Protein 3TQL (pdb70)

B-factor: mean 19.02, std 11.24, range [5.1, 69.04]

Radius of gyration: 17.79 Å; Cα contacts (8 Å, |Δi|>4): 441; chains: 1; bounding box: 37×38×51 Å

InterPro domains:
  IPR001320 Ionotropic glutamate receptor, C-terminal [SM00079] (42-268)
  IPR001638 Solute-binding protein family 3/N-terminal domain of MltF [PF00497] (43-268)
  IPR001638 Solute-binding protein family 3/N-terminal domain of MltF [SM00062] (42-269)

CATH classification: 3.40.190.10 (+1 more: 3.40.190.10)

Secondary structure (DSSP, 8-state):
--EEEEEE-S-BTTTB------SHHHHHHHHHHH---EEEEEE--HHHHHHHHHHTS-SEE------TTGGGTEEEPSPSB--EEEEEEETTS----STTTTTT-EEEEETTSHHHHHHHHHHGGGSEEEEESSHHHH--GGGTSSSEEES-HHHHHHHHHHTT--SEEEEEEE---GGG--S-B--EEETT-HHHHHHHHHHHHHHHHTSHHHHHHHHH-

Solvent-accessible surface area: 11081 Å² total

Structure (mmCIF, N/CA/C/O backbone):
data_3TQL
#
_entry.id   3TQL
#
_cell.length_a   46.421
_cell.length_b   66.450
_cell.length_c   87.389
_cell.angle_alpha   90.000
_cell.angle_beta   90.000
_cell.angle_gamma   90.000
#
_symmetry.space_group_name_H-M   'P 21 21 21'
#
loop_
_entity.id
_entity.type
_entity.pdbx_description
1 polymer 'Arginine-binding protein'
2 non-polymer ARGININE
3 non-polymer IMIDAZOLE
4 water water
#
loop_
_atom_site.group_PDB
_atom_site.id
_atom_site.type_symbol
_atom_site.label_atom_id
_atom_site.label_alt_id
_atom_site.label_comp_id
_atom_site.label_asym_id
_atom_site.label_entity_id
_atom_site.label_seq_id
_atom_site.pdbx_PDB_ins_code
_atom_site.Cartn_x
_atom_site.Cartn_y
_atom_site.Cartn_z
_atom_site.occupancy
_atom_site.B_iso_or_equiv
_atom_site.auth_seq_id
_atom_site.auth_comp_id
_atom_site.auth_asym_id
_atom_site.auth_atom_id
_atom_site.pdbx_PDB_model_num
ATOM 1 N N . THR A 1 1 ? 24.491 73.466 37.364 1.00 35.09 40 THR A N 1
ATOM 2 C CA . THR A 1 1 ? 23.468 74.400 37.844 1.00 37.36 40 THR A CA 1
ATOM 3 C C . THR A 1 1 ? 22.250 73.653 38.376 1.00 39.63 40 THR A C 1
ATOM 4 O O . THR A 1 1 ? 21.145 73.782 37.857 1.00 45.41 40 THR A O 1
ATOM 8 N N . ASP A 1 2 ? 22.468 72.890 39.434 1.00 37.27 41 ASP A N 1
ATOM 9 C CA . ASP A 1 2 ? 21.491 71.937 39.946 1.00 32.76 41 ASP A CA 1
ATOM 10 C C . ASP A 1 2 ? 20.379 71.404 39.008 1.00 23.50 41 ASP A C 1
ATOM 11 O O . ASP A 1 2 ? 20.328 70.204 38.830 1.00 27.82 41 ASP A O 1
ATOM 16 N N . THR A 1 3 ? 19.485 72.233 38.444 1.00 20.61 42 THR A N 1
ATOM 17 C CA . THR A 1 3 ? 18.448 71.689 37.528 1.00 13.25 42 THR A CA 1
ATOM 18 C C . THR A 1 3 ? 18.483 72.258 36.094 1.00 13.27 42 THR A C 1
ATOM 19 O O . THR A 1 3 ? 18.331 73.470 35.886 1.00 15.35 42 THR A O 1
ATOM 23 N N . ILE A 1 4 ? 18.652 71.372 35.107 1.00 9.86 43 ILE A N 1
ATOM 24 C CA . ILE A 1 4 ? 18.798 71.788 33.706 1.00 10.37 43 ILE A CA 1
ATOM 25 C C . ILE A 1 4 ? 17.888 70.946 32.799 1.00 9.87 43 ILE A C 1
ATOM 26 O O . ILE A 1 4 ? 17.973 69.715 32.782 1.00 9.68 43 ILE A O 1
ATOM 31 N N . LYS A 1 5 ? 17.006 71.617 32.056 1.00 8.86 44 LYS A N 1
ATOM 32 C CA . LYS A 1 5 ? 16.114 70.934 31.131 1.00 7.46 44 LYS A CA 1
ATOM 33 C C . LYS A 1 5 ? 16.689 70.931 29.710 1.00 6.98 44 LYS A C 1
ATOM 34 O O . LYS A 1 5 ? 16.928 71.993 29.123 1.00 8.80 44 LYS A O 1
ATOM 40 N N . PHE A 1 6 ? 16.929 69.743 29.167 1.00 6.29 45 PHE A N 1
ATOM 41 C CA . PHE A 1 6 ? 17.398 69.604 27.778 1.00 6.51 45 PHE A CA 1
ATOM 42 C C . PHE A 1 6 ? 16.233 69.180 26.890 1.00 11.23 45 PHE A C 1
ATOM 43 O O . P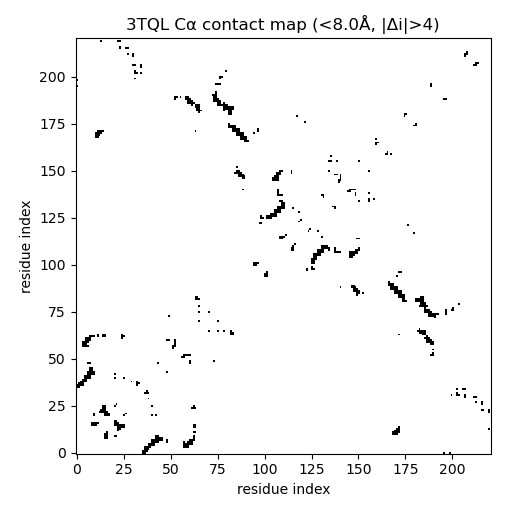HE A 1 6 ? 15.321 68.462 27.335 1.00 9.61 45 PHE A O 1
ATOM 51 N N . ALA A 1 7 ? 16.277 69.586 25.627 1.00 8.86 46 ALA A N 1
ATOM 52 C CA . ALA A 1 7 ? 15.306 69.099 24.656 1.00 6.92 46 ALA A CA 1
ATOM 53 C C . ALA A 1 7 ? 15.966 68.732 23.330 1.00 6.49 46 ALA A C 1
ATOM 54 O O . ALA A 1 7 ? 17.015 69.277 22.963 1.00 7.80 46 ALA A O 1
ATOM 56 N N . THR A 1 8 ? 15.315 67.824 22.602 1.00 5.51 47 THR A N 1
ATOM 57 C CA . THR A 1 8 ? 15.780 67.423 21.276 1.00 7.24 47 THR A CA 1
ATOM 58 C C . THR A 1 8 ? 14.566 66.905 20.517 1.00 8.81 47 THR A C 1
ATOM 59 O O . THR A 1 8 ? 13.472 66.834 21.078 1.00 9.22 47 THR A O 1
ATOM 63 N N . GLU A 1 9 ? 14.740 66.550 19.244 1.00 8.25 48 GLU A N 1
ATOM 64 C CA . GLU A 1 9 ? 13.780 65.666 18.574 1.00 9.60 48 GLU A CA 1
ATOM 65 C C . GLU A 1 9 ? 14.499 64.349 18.326 1.00 8.16 48 GLU A C 1
ATOM 66 O O . GLU A 1 9 ? 15.486 64.320 17.604 1.00 11.13 48 GLU A O 1
ATOM 72 N N . ALA A 1 10 ? 14.003 63.261 18.924 1.00 9.74 49 ALA A N 1
ATOM 73 C CA . ALA A 1 10 ? 14.746 61.997 18.967 1.00 13.11 49 ALA A CA 1
ATOM 74 C C . ALA A 1 10 ? 14.561 61.139 17.699 1.00 11.48 49 ALA A C 1
ATOM 75 O O . ALA A 1 10 ? 13.920 60.101 17.725 1.00 15.25 49 ALA A O 1
ATOM 77 N N . THR A 1 11 ? 15.140 61.601 16.599 1.00 11.77 50 THR A N 1
ATOM 78 C CA . THR A 1 11 ? 14.856 61.075 15.269 1.00 10.80 50 THR A CA 1
ATOM 79 C C . THR A 1 11 ? 16.093 61.172 14.371 1.00 9.85 50 THR A C 1
ATOM 80 O O . THR A 1 11 ? 15.974 61.329 13.164 1.00 15.96 50 THR A O 1
ATOM 84 N N . TYR A 1 12 ? 17.280 61.043 14.952 1.00 9.03 51 TYR A N 1
ATOM 85 C CA . TYR A 1 12 ? 18.517 61.248 14.210 1.00 7.30 51 TYR A CA 1
ATOM 86 C C . TYR A 1 12 ? 19.627 60.318 14.693 1.00 5.99 51 TYR A C 1
ATOM 87 O O . TYR A 1 12 ? 20.616 60.756 15.261 1.00 9.46 51 TYR A O 1
ATOM 96 N N . PRO A 1 13 ? 19.461 59.014 14.452 1.00 9.07 52 PRO A N 1
ATOM 97 C CA . PRO A 1 13 ? 20.520 58.084 14.843 1.00 11.38 52 PRO A CA 1
ATOM 98 C C . PRO A 1 13 ? 21.779 58.384 14.045 1.00 11.60 52 PRO A C 1
ATOM 99 O O . PRO A 1 13 ? 21.685 58.808 12.900 1.00 11.14 52 PRO A O 1
ATOM 103 N N . PRO A 1 14 ? 22.956 58.180 14.639 1.00 11.91 53 PRO A N 1
ATOM 104 C CA . PRO A 1 14 ? 23.214 57.601 15.961 1.00 13.33 53 PRO A CA 1
ATOM 105 C C . PRO A 1 14 ? 23.273 58.654 17.065 1.00 10.70 53 PRO A C 1
ATOM 106 O O . PRO A 1 14 ? 23.483 58.323 18.229 1.00 9.64 53 PRO A O 1
ATOM 110 N N . TYR A 1 15 ? 23.098 59.913 16.697 1.00 8.66 54 TYR A N 1
ATOM 111 C CA . TYR A 1 15 ? 23.226 60.996 17.665 1.00 10.05 54 TYR A CA 1
ATOM 112 C C . TYR A 1 15 ? 22.108 60.954 18.720 1.00 8.80 54 TYR A C 1
ATOM 113 O O . TYR A 1 15 ? 22.359 61.028 19.933 1.00 10.15 54 TYR A O 1
ATOM 122 N N A VAL A 1 16 ? 20.867 60.892 18.260 0.56 9.33 55 VAL A N 1
ATOM 123 N N B VAL A 1 16 ? 20.874 60.801 18.259 0.44 8.75 55 VAL A N 1
ATOM 124 C CA A VAL A 1 16 ? 19.741 60.714 19.168 0.56 9.72 55 VAL A CA 1
ATOM 125 C CA B VAL A 1 16 ? 19.740 60.759 19.172 0.44 9.74 55 VAL A CA 1
ATOM 126 C C A VAL A 1 16 ? 18.664 59.902 18.488 0.56 9.35 55 VAL A C 1
ATOM 127 C C B VAL A 1 16 ? 18.550 60.041 18.534 0.44 11.09 55 VAL A C 1
ATOM 128 O O A VAL A 1 16 ? 18.475 59.993 17.272 0.56 11.91 55 VAL A O 1
ATOM 129 O O B VAL A 1 16 ? 18.190 60.314 17.384 0.44 13.52 55 VAL A O 1
ATOM 136 N N . TYR A 1 17 ? 17.941 59.124 19.282 1.00 10.19 56 TYR A N 1
ATOM 137 C CA . TYR A 1 17 ? 16.847 58.313 18.759 1.00 11.69 56 TYR A CA 1
ATOM 138 C C . TYR A 1 17 ? 16.005 57.746 19.886 1.00 15.39 56 TYR A C 1
ATOM 139 O O . TYR A 1 17 ? 16.340 57.928 21.054 1.00 14.95 56 TYR A O 1
ATOM 156 N N . GLY A 1 19 ? 14.848 54.634 21.996 1.00 35.00 58 GLY A N 1
ATOM 157 C CA . GLY A 1 19 ? 15.345 53.312 22.331 1.00 38.86 58 GLY A CA 1
ATOM 158 C C . GLY A 1 19 ? 14.332 52.224 22.039 1.00 42.25 58 GLY A C 1
ATOM 159 O O . GLY A 1 19 ? 13.518 51.872 22.896 1.00 47.38 58 GLY A O 1
ATOM 160 N N . GLY A 1 22 ? 10.449 53.763 25.921 1.00 52.63 61 GLY A N 1
ATOM 161 C CA . GLY A 1 22 ? 10.093 55.096 25.464 1.00 50.63 61 GLY A CA 1
ATOM 162 C C . GLY A 1 22 ? 11.056 56.159 25.953 1.00 48.25 61 GLY A C 1
ATOM 163 O O . GLY A 1 22 ? 10.643 57.240 26.379 1.00 49.55 61 GLY A O 1
ATOM 164 N N . GLN A 1 23 ? 12.347 55.854 25.886 1.00 44.28 62 GLN A N 1
ATOM 165 C CA . GLN A 1 23 ? 13.366 56.770 26.374 1.00 36.75 62 GLN A CA 1
ATOM 166 C C . GLN A 1 23 ? 14.274 57.267 25.250 1.00 27.08 62 GLN A C 1
ATOM 167 O O . GLN A 1 23 ? 14.615 56.524 24.329 1.00 26.41 62 GLN A O 1
ATOM 173 N N . VAL A 1 24 ? 14.657 58.534 25.327 1.00 19.91 63 VAL A N 1
ATOM 174 C CA . VAL A 1 24 ? 15.613 59.077 24.366 1.00 15.48 63 VAL A CA 1
ATOM 175 C C . VAL A 1 24 ? 16.980 58.467 24.609 1.00 13.73 63 VAL A C 1
ATOM 176 O O . VAL A 1 24 ? 17.476 58.485 25.737 1.00 17.00 63 VAL A O 1
ATOM 180 N N . GLU A 1 25 ? 17.567 57.885 23.558 1.00 11.58 64 GLU A N 1
ATOM 181 C CA . GLU A 1 25 ? 18.850 57.222 23.661 1.00 9.50 64 GLU A CA 1
ATOM 182 C C . GLU A 1 25 ? 19.789 57.785 22.597 1.00 9.38 64 GLU A C 1
ATOM 183 O O . GLU A 1 25 ? 19.382 58.586 21.758 1.00 12.22 64 GLU A O 1
ATOM 189 N N . GLY A 1 26 ? 21.051 57.394 22.659 1.00 8.74 65 GLY A N 1
ATOM 190 C CA . GLY A 1 26 ? 21.989 57.761 21.623 1.00 9.28 65 GLY A CA 1
ATOM 191 C C . GLY A 1 26 ? 23.203 58.492 22.141 1.00 8.28 65 GLY A C 1
ATOM 192 O O . GLY A 1 26 ? 23.294 58.806 23.342 1.00 9.97 65 GLY A O 1
ATOM 193 N N . PHE A 1 27 ? 24.135 58.769 21.232 1.00 6.31 66 PHE A N 1
ATOM 194 C CA . PHE A 1 27 ? 25.405 59.408 21.585 1.00 6.31 66 PHE A CA 1
ATOM 195 C C . PHE A 1 27 ? 25.177 60.719 22.355 1.00 5.63 66 PHE A C 1
ATOM 196 O O . PHE A 1 27 ? 25.760 60.938 23.406 1.00 7.22 66 PHE A O 1
ATOM 204 N N . GLY A 1 28 ? 24.329 61.582 21.822 1.00 6.70 67 GLY A N 1
ATOM 205 C CA . GLY A 1 28 ? 24.097 62.869 22.447 1.00 7.41 67 GLY A CA 1
ATOM 206 C C . GLY A 1 28 ? 23.401 62.723 23.791 1.00 8.89 67 GLY A C 1
ATOM 207 O O . GLY A 1 28 ? 23.667 63.483 24.725 1.00 9.05 67 GLY A O 1
ATOM 208 N N . ALA A 1 29 ? 22.500 61.755 23.897 1.00 9.70 68 ALA A N 1
ATOM 209 C CA . ALA A 1 29 ? 21.810 61.535 25.167 1.00 7.37 68 ALA A CA 1
ATOM 210 C C . ALA A 1 29 ? 22.816 61.122 26.246 1.00 9.84 68 ALA A C 1
ATOM 211 O O . ALA A 1 29 ? 22.710 61.546 27.402 1.00 8.78 68 ALA A O 1
ATOM 213 N N . ASP A 1 30 ? 23.806 60.323 25.869 1.00 8.41 69 ASP A N 1
ATOM 214 C CA . ASP A 1 30 ? 24.827 59.899 26.819 1.00 8.07 69 ASP A CA 1
ATOM 215 C C . ASP A 1 30 ? 25.793 61.029 27.175 1.00 7.82 69 ASP A C 1
ATOM 216 O O . ASP A 1 30 ? 26.191 61.148 28.336 1.00 9.76 69 ASP A O 1
ATOM 221 N N . ILE A 1 31 ? 26.156 61.853 26.187 1.00 7.08 70 ILE A N 1
ATOM 222 C CA . ILE A 1 31 ? 26.952 63.045 26.460 1.00 7.23 70 ILE A CA 1
ATOM 223 C C . ILE A 1 31 ? 26.216 63.945 27.463 1.00 7.89 70 ILE A C 1
ATOM 224 O O . ILE A 1 31 ? 26.798 64.388 28.438 1.00 8.97 70 ILE A O 1
ATOM 229 N N . VAL A 1 32 ? 24.947 64.232 27.205 1.00 8.12 71 VAL A N 1
ATOM 230 C CA . VAL A 1 32 ? 24.165 65.051 28.121 1.00 9.67 71 VAL A CA 1
ATOM 231 C C . VAL A 1 32 ? 24.150 64.452 29.538 1.00 9.71 71 VAL A C 1
ATOM 232 O O . VAL A 1 32 ? 24.388 65.155 30.525 1.00 11.44 71 VAL A O 1
ATOM 236 N N . LYS A 1 33 ? 23.904 63.146 29.650 1.00 7.76 72 LYS A N 1
ATOM 237 C CA . LYS A 1 33 ? 23.864 62.539 30.991 1.00 8.88 72 LYS A CA 1
ATOM 238 C C . LYS A 1 33 ? 25.234 62.634 31.664 1.00 9.55 72 LYS A C 1
ATOM 239 O O . LYS A 1 33 ? 25.341 62.891 32.871 1.00 12.04 72 LYS A O 1
ATOM 245 N N . ALA A 1 34 ? 26.287 62.466 30.883 1.00 8.18 73 ALA A N 1
ATOM 246 C CA . ALA A 1 34 ? 27.643 62.535 31.421 1.00 6.73 73 ALA A CA 1
ATOM 247 C C . ALA A 1 34 ? 28.013 63.949 31.895 1.00 7.61 73 ALA A C 1
ATOM 248 O O . ALA A 1 34 ? 28.625 64.108 32.941 1.00 10.39 73 ALA A O 1
ATOM 250 N N A VAL A 1 35 ? 27.649 64.978 31.129 0.73 8.33 74 VAL A N 1
ATOM 251 N N B VAL A 1 35 ? 27.645 64.956 31.106 0.27 9.94 74 VAL A N 1
ATOM 252 C CA A VAL A 1 35 ? 27.967 66.336 31.557 0.73 9.13 74 VAL A CA 1
ATOM 253 C CA B VAL A 1 35 ? 27.879 66.346 31.480 0.27 11.94 74 VAL A CA 1
ATOM 254 C C A VAL A 1 35 ? 27.161 66.690 32.802 0.73 9.89 74 VAL A C 1
ATOM 255 C C B VAL A 1 35 ? 27.057 66.693 32.720 0.27 13.39 74 VAL A C 1
ATOM 256 O O A VAL A 1 35 ? 27.685 67.300 33.735 0.73 11.00 74 VAL A O 1
ATOM 257 O O B VAL A 1 35 ? 27.538 67.377 33.625 0.27 14.25 74 VAL A O 1
ATOM 264 N N A CYS A 1 36 ? 25.901 66.274 32.833 0.73 10.17 75 CYS A N 1
ATOM 265 N N B CYS A 1 36 ? 25.826 66.195 32.764 0.27 14.86 75 CYS A N 1
ATOM 266 C CA A CYS A 1 36 ? 25.063 66.527 33.996 0.73 12.89 75 CYS A CA 1
ATOM 267 C CA B CYS A 1 36 ? 24.951 66.374 33.919 0.27 15.87 75 CYS A CA 1
ATOM 268 C C A CYS A 1 36 ? 25.635 65.867 35.250 0.73 13.36 75 CYS A C 1
ATOM 269 C C B CYS A 1 36 ? 25.610 65.859 35.193 0.27 14.79 75 CYS A C 1
ATOM 270 O O A CYS A 1 36 ? 25.642 66.470 36.333 0.73 16.44 75 CYS A O 1
ATOM 271 O O B CYS A 1 36 ? 25.633 66.541 36.223 0.27 17.04 75 CYS A O 1
ATOM 276 N N . LYS A 1 37 ? 26.146 64.648 35.111 1.00 11.71 76 LYS A N 1
ATOM 277 C CA . LYS A 1 37 ? 26.778 63.998 36.250 1.00 14.18 76 LYS A CA 1
ATOM 278 C C . LYS A 1 37 ? 28.013 64.777 36.689 1.00 14.95 76 LYS A C 1
ATOM 279 O O . LYS A 1 37 ? 28.247 64.987 37.892 1.00 18.37 76 LYS A O 1
ATOM 285 N N . GLN A 1 38 ? 28.814 65.196 35.717 1.00 11.85 77 GLN A N 1
ATOM 286 C CA . GLN A 1 38 ? 30.005 65.969 36.011 1.00 13.97 77 GLN A CA 1
ATOM 287 C C . GLN A 1 38 ? 29.672 67.268 36.754 1.00 14.43 77 GLN A C 1
ATOM 288 O O . GLN A 1 38 ? 30.412 67.679 37.642 1.00 20.31 77 GLN A O 1
ATOM 302 N N . GLN A 1 40 ? 27.101 67.805 38.664 1.00 17.95 79 GLN A N 1
ATOM 303 C CA . GLN A 1 40 ? 26.197 67.538 39.779 1.00 20.27 79 GLN A CA 1
ATOM 304 C C . GLN A 1 40 ? 24.827 68.161 39.529 1.00 17.03 79 GLN A C 1
ATOM 305 O O . GLN A 1 40 ? 24.174 68.657 40.458 1.00 23.24 79 GLN A O 1
ATOM 311 N N . ALA A 1 41 ? 24.384 68.125 38.275 1.00 13.90 80 ALA A N 1
ATOM 312 C CA . ALA A 1 41 ? 23.088 68.685 37.915 1.00 13.25 80 ALA A CA 1
ATOM 313 C C . ALA A 1 41 ? 22.053 67.578 37.791 1.00 15.42 80 ALA A C 1
ATOM 314 O O . ALA A 1 41 ? 22.394 66.433 37.493 1.00 21.57 80 ALA A O 1
ATOM 316 N N . VAL A 1 42 ? 20.789 67.907 38.021 1.00 15.87 81 VAL A N 1
ATOM 317 C CA . VAL A 1 42 ? 19.716 66.973 37.702 1.00 16.35 81 VAL A CA 1
ATOM 318 C C . VAL A 1 42 ? 19.118 67.438 36.392 1.00 14.64 81 VAL A C 1
ATOM 319 O O . VAL A 1 42 ? 18.821 68.621 36.208 1.00 19.25 81 VAL A O 1
ATOM 323 N N A CYS A 1 43 ? 18.925 66.500 35.479 0.62 13.29 82 CYS A N 1
ATOM 324 N N B CYS A 1 43 ? 18.963 66.511 35.457 0.38 15.40 82 CYS A N 1
ATOM 325 C CA A CYS A 1 43 ? 18.537 66.851 34.124 0.62 12.15 82 CYS A CA 1
ATOM 326 C CA B CYS A 1 43 ? 18.500 66.879 34.129 0.38 16.02 82 CYS A CA 1
ATOM 327 C C A CYS A 1 43 ? 17.443 65.935 33.608 0.62 14.62 82 CYS A C 1
ATOM 328 C C B CYS A 1 43 ? 17.443 65.934 33.602 0.38 15.73 82 CYS A C 1
ATOM 329 O O A CYS A 1 43 ? 17.269 64.819 34.108 0.62 15.59 82 CYS A O 1
ATOM 330 O O B CYS A 1 43 ? 17.306 64.801 34.068 0.38 17.01 82 CYS A O 1
ATOM 335 N N . THR A 1 44 ? 16.688 66.423 32.629 1.00 13.36 83 THR A N 1
ATOM 336 C CA . THR A 1 44 ? 15.787 65.578 31.859 1.00 12.64 83 THR A CA 1
ATOM 337 C C . THR A 1 44 ? 16.006 65.919 30.417 1.00 11.10 83 THR A C 1
ATOM 338 O O . THR A 1 44 ? 16.488 67.016 30.092 1.00 10.62 83 THR A O 1
ATOM 342 N N . ILE A 1 45 ? 15.673 64.963 29.558 1.00 10.60 84 ILE A N 1
ATOM 343 C CA . ILE A 1 45 ? 15.711 65.170 28.124 1.00 9.69 84 ILE A CA 1
ATOM 344 C C . ILE A 1 45 ? 14.293 65.024 27.613 1.00 12.28 84 ILE A C 1
ATOM 345 O O . ILE A 1 45 ? 13.687 63.950 27.705 1.00 14.87 84 ILE A O 1
ATOM 350 N N A SER A 1 46 ? 13.752 66.111 27.082 0.70 10.02 85 SER A N 1
ATOM 351 N N B SER A 1 46 ? 13.757 66.116 27.082 0.30 11.92 85 SER A N 1
ATOM 352 C CA A SER A 1 46 ? 12.408 66.102 26.526 0.70 13.13 85 SER A CA 1
ATOM 353 C CA B SER A 1 46 ? 12.424 66.109 26.504 0.30 13.64 85 SER A CA 1
ATOM 354 C C A SER A 1 46 ? 12.444 65.949 25.004 0.70 13.33 85 SER A C 1
ATOM 355 C C B SER A 1 46 ? 12.503 65.875 25.001 0.30 12.74 85 SER A C 1
ATOM 356 O O A SER A 1 46 ? 13.289 66.529 24.340 0.70 15.13 85 SER A O 1
ATOM 357 O O B SER A 1 46 ? 13.438 66.321 24.343 0.30 12.72 85 SER A O 1
ATOM 362 N N . ASN A 1 47 ? 11.520 65.160 24.469 1.00 12.44 86 ASN A N 1
ATOM 363 C CA . ASN A 1 47 ? 11.410 64.943 23.033 1.00 9.80 86 ASN A CA 1
ATOM 364 C C . ASN A 1 47 ? 10.294 65.852 22.477 1.00 9.27 86 ASN A C 1
ATOM 365 O O . ASN A 1 47 ? 9.133 65.756 22.906 1.00 15.44 86 ASN A O 1
ATOM 370 N N . GLN A 1 48 ? 10.651 66.740 21.546 1.00 9.35 87 GLN A N 1
ATOM 371 C CA . GLN A 1 48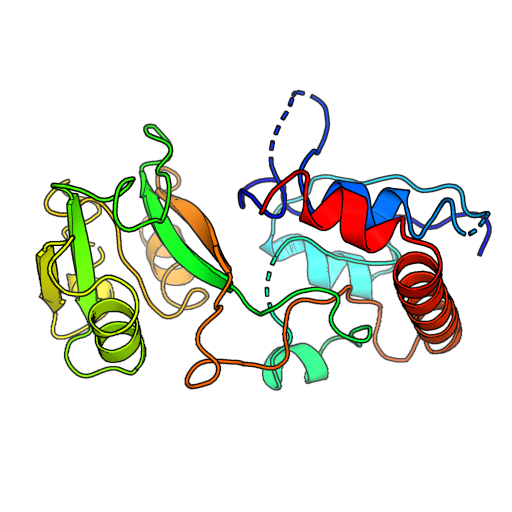 ? 9.709 67.726 20.998 1.00 13.01 87 GLN A CA 1
ATOM 372 C C . GLN A 1 48 ? 9.974 67.922 19.513 1.00 11.21 87 GLN A C 1
ATOM 373 O O . GLN A 1 48 ? 11.072 67.693 19.048 1.00 12.12 87 GLN A O 1
ATOM 379 N N . PRO A 1 49 ? 8.960 68.379 18.767 1.00 11.77 88 PRO A N 1
ATOM 380 C CA . PRO A 1 49 ? 9.130 68.640 17.337 1.00 12.82 88 PRO A CA 1
ATOM 381 C C . PRO A 1 49 ? 10.313 69.555 17.073 1.00 12.95 88 PRO A C 1
ATOM 382 O O . PRO A 1 49 ? 10.471 70.586 17.742 1.00 12.71 88 PRO A O 1
ATOM 386 N N . TRP A 1 50 ? 11.126 69.178 16.089 1.00 12.57 89 TRP A N 1
ATOM 387 C CA . TRP A 1 50 ? 12.319 69.931 15.707 1.00 14.20 89 TRP A CA 1
ATOM 388 C C . TRP A 1 50 ? 12.069 71.432 15.576 1.00 13.80 89 TRP A C 1
ATOM 389 O O . TRP A 1 50 ? 12.830 72.241 16.100 1.00 14.07 89 TRP A O 1
ATOM 400 N N . ASP A 1 51 ? 11.016 71.810 14.858 1.00 15.09 90 ASP A N 1
ATOM 401 C CA . ASP A 1 51 ? 10.741 73.231 14.611 1.00 17.88 90 ASP A CA 1
ATOM 402 C C . ASP A 1 51 ? 10.314 74.020 15.844 1.00 17.32 90 ASP A C 1
ATOM 403 O O . ASP A 1 51 ? 10.282 75.259 15.814 1.00 20.53 90 ASP A O 1
ATOM 408 N N . SER A 1 52 ? 9.976 73.317 16.919 1.00 12.31 91 SER A N 1
ATOM 409 C CA . SER A 1 52 ? 9.546 73.981 18.148 1.00 11.87 91 SER A CA 1
ATOM 410 C C . SER A 1 52 ? 10.702 74.238 19.102 1.00 10.05 91 SER A C 1
ATOM 411 O O . SER A 1 52 ? 10.538 74.982 20.076 1.00 12.39 91 SER A O 1
ATOM 414 N N . LEU A 1 53 ? 11.861 73.633 18.831 1.00 9.69 92 LEU A N 1
ATOM 415 C CA . LEU A 1 53 ? 12.955 73.608 19.811 1.00 7.89 92 LEU A CA 1
ATOM 416 C C . LEU A 1 53 ? 13.563 74.982 20.079 1.00 9.50 92 LEU A C 1
ATOM 417 O O . LEU A 1 53 ? 13.656 75.404 21.226 1.00 9.93 92 LEU A O 1
ATOM 422 N N . ILE A 1 54 ? 13.976 75.680 19.025 1.00 11.32 93 ILE A N 1
ATOM 423 C CA . ILE A 1 54 ? 14.597 76.983 19.220 1.00 9.82 93 ILE A CA 1
ATOM 424 C C . ILE A 1 54 ? 13.583 78.000 19.800 1.00 8.24 93 ILE A C 1
ATOM 425 O O . ILE A 1 54 ? 13.899 78.717 20.733 1.00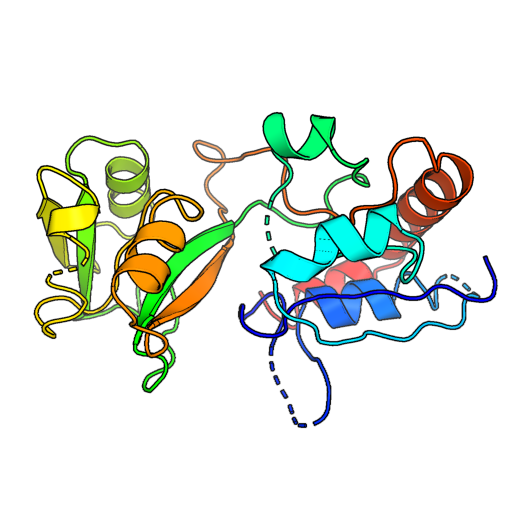 10.02 93 ILE A O 1
ATOM 430 N N . PRO A 1 55 ? 12.348 78.034 19.284 1.00 11.12 94 PRO A N 1
ATOM 431 C CA . PRO A 1 55 ? 11.354 78.905 19.926 1.00 11.80 94 PRO A CA 1
ATOM 432 C C . PRO A 1 55 ? 11.167 78.587 21.416 1.00 12.00 94 PRO A C 1
ATOM 433 O O . PRO A 1 55 ? 11.074 79.509 22.225 1.00 11.59 94 PRO A O 1
ATOM 437 N N . SER A 1 56 ? 11.130 77.306 21.779 1.00 9.64 95 SER A N 1
ATOM 438 C CA . SER A 1 56 ? 10.985 76.940 23.186 1.00 10.50 95 SER A CA 1
ATOM 439 C C . SER A 1 56 ? 12.203 77.302 24.031 1.00 9.72 95 SER A C 1
ATOM 440 O O . SER A 1 56 ? 12.073 77.652 25.202 1.00 10.58 95 SER A O 1
ATOM 443 N N . LEU A 1 57 ? 13.388 77.201 23.454 1.00 9.67 96 LEU A N 1
ATOM 444 C CA . LEU A 1 57 ? 14.600 77.615 24.163 1.00 8.09 96 LEU A CA 1
ATOM 445 C C . LEU A 1 57 ? 14.560 79.131 24.415 1.00 9.50 96 LEU A C 1
ATOM 446 O O . LEU A 1 57 ? 14.887 79.608 25.504 1.00 11.62 96 LEU A O 1
ATOM 451 N N . LYS A 1 58 ? 14.169 79.889 23.393 1.00 9.85 97 LYS A N 1
ATOM 452 C CA . LYS A 1 58 ? 14.086 81.340 23.519 1.00 11.58 97 LYS A CA 1
ATOM 453 C C . LYS A 1 58 ? 13.041 81.774 24.550 1.00 11.16 97 LYS A C 1
ATOM 454 O O . LYS A 1 58 ? 13.248 82.758 25.278 1.00 13.02 97 LYS A O 1
ATOM 460 N N . LEU A 1 59 ? 11.920 81.050 24.602 1.00 10.68 98 LEU A N 1
ATOM 461 C CA . LEU A 1 59 ? 10.867 81.358 25.565 1.00 10.73 98 LEU A CA 1
ATOM 462 C C . LEU A 1 59 ? 11.244 80.915 26.977 1.00 14.13 98 LEU A C 1
ATOM 463 O O . LEU A 1 59 ? 10.595 81.311 27.954 1.00 20.77 98 LEU A O 1
ATOM 468 N N . GLY A 1 60 ? 12.283 80.088 27.079 1.00 12.67 99 GLY A N 1
ATOM 469 C CA . GLY A 1 60 ? 12.794 79.651 28.370 1.00 12.37 99 GLY A CA 1
ATOM 470 C C . GLY A 1 60 ? 12.120 78.395 28.913 1.00 11.77 99 GLY A C 1
ATOM 471 O O . GLY A 1 60 ? 12.251 78.096 30.096 1.00 13.63 99 GLY A O 1
ATOM 472 N N . LYS A 1 61 ? 11.402 77.662 28.061 1.00 12.70 100 LYS A N 1
ATOM 473 C CA . LYS A 1 61 ? 10.810 76.381 28.475 1.00 10.73 100 LYS A CA 1
ATOM 474 C C . LYS A 1 61 ? 11.888 75.331 28.749 1.00 9.90 100 LYS A C 1
ATOM 475 O O . LYS A 1 61 ? 11.748 74.491 29.654 1.00 11.91 100 LYS A O 1
ATOM 481 N N . PHE A 1 62 ? 12.966 75.378 27.965 1.00 7.81 101 PHE A N 1
ATOM 482 C CA . PHE A 1 62 ? 14.115 74.516 28.176 1.00 6.18 101 PHE A CA 1
ATOM 483 C C . PHE A 1 62 ? 15.354 75.356 28.384 1.00 9.36 101 PHE A C 1
ATOM 484 O O . PHE A 1 62 ? 15.379 76.526 28.010 1.00 10.57 101 PHE A O 1
ATOM 492 N N . ASP A 1 63 ? 16.397 74.753 28.957 1.00 10.27 102 ASP A N 1
ATOM 493 C CA . ASP A 1 63 ? 17.671 75.449 29.157 1.00 9.31 102 ASP A CA 1
ATOM 494 C C . ASP A 1 63 ? 18.675 75.192 28.043 1.00 7.39 102 ASP A C 1
ATOM 495 O O . ASP A 1 63 ? 19.565 76.007 27.823 1.00 8.71 102 ASP A O 1
ATOM 500 N N . ALA A 1 64 ? 18.541 74.058 27.355 1.00 6.49 103 ALA A N 1
ATOM 501 C CA . ALA A 1 64 ? 19.542 73.653 26.372 1.00 6.75 103 ALA A CA 1
ATOM 502 C C . ALA A 1 64 ? 18.947 72.708 25.332 1.00 8.25 103 ALA A C 1
ATOM 503 O O . ALA A 1 64 ? 18.015 71.952 25.628 1.00 8.18 103 ALA A O 1
ATOM 505 N N . LEU A 1 65 ? 19.485 72.759 24.113 1.00 6.82 104 LEU A N 1
ATOM 506 C CA . LEU A 1 65 ? 19.073 71.859 23.043 1.00 6.65 104 LEU A CA 1
ATOM 507 C C . LEU A 1 65 ? 20.278 71.071 22.570 1.00 8.34 104 LEU A C 1
ATOM 508 O O . LEU A 1 65 ? 21.413 71.529 22.689 1.00 9.33 104 LEU A O 1
ATOM 513 N N . PHE A 1 66 ? 20.033 69.886 22.024 1.00 6.93 105 PHE A N 1
ATOM 514 C CA . PHE A 1 66 ? 21.111 69.081 21.449 1.00 6.74 105 PHE A CA 1
ATOM 515 C C . PHE A 1 66 ? 20.491 68.056 20.518 1.00 10.30 105 PHE A C 1
ATOM 516 O O . PHE A 1 66 ? 19.260 67.943 20.444 1.00 10.58 105 PHE A O 1
ATOM 524 N N . GLY A 1 67 ? 21.345 67.310 19.815 1.00 11.80 106 GLY A N 1
ATOM 525 C CA . GLY A 1 67 ? 20.921 66.109 19.099 1.00 11.13 106 GLY A CA 1
ATOM 526 C C . GLY A 1 67 ? 21.331 66.143 17.640 1.00 8.81 106 GLY A C 1
ATOM 527 O O . GLY A 1 67 ? 20.496 66.326 16.762 1.00 11.67 106 GLY A O 1
ATOM 528 N N . GLY A 1 68 ? 22.621 65.952 17.386 1.00 8.95 107 GLY A N 1
ATOM 529 C CA . GLY A 1 68 ? 23.142 66.055 16.036 1.00 8.21 107 GLY A CA 1
ATOM 530 C C . GLY A 1 68 ? 23.021 67.452 15.459 1.00 7.33 107 GLY A C 1
ATOM 531 O O . GLY A 1 68 ? 22.917 67.625 14.244 1.00 13.34 107 GLY A O 1
ATOM 548 N N . ASN A 1 70 ? 24.318 70.619 14.124 1.00 7.54 109 ASN A N 1
ATOM 549 C CA . ASN A 1 70 ? 25.526 71.191 13.562 1.00 7.68 109 ASN A CA 1
ATOM 550 C C . ASN A 1 70 ? 25.612 72.669 13.934 1.00 8.53 109 ASN A C 1
ATOM 551 O O . ASN A 1 70 ? 24.650 73.412 13.780 1.00 10.71 109 ASN A O 1
ATOM 556 N N . ILE A 1 71 ? 26.777 73.081 14.397 1.00 7.80 110 ILE A N 1
ATOM 557 C CA . ILE A 1 71 ? 27.049 74.486 14.639 1.00 8.26 110 ILE A CA 1
ATOM 558 C C . ILE A 1 71 ? 27.280 75.152 13.299 1.00 12.42 110 ILE A C 1
ATOM 559 O O . ILE A 1 71 ? 28.149 74.727 12.536 1.00 14.62 110 ILE A O 1
ATOM 564 N N . THR A 1 72 ? 26.496 76.188 13.007 1.00 12.79 111 THR A N 1
ATOM 565 C CA . THR A 1 72 ? 26.606 76.891 11.737 1.00 16.14 111 THR A CA 1
ATOM 566 C C . THR A 1 72 ? 26.563 78.368 12.035 1.00 17.67 111 THR A C 1
ATOM 567 O O . THR A 1 72 ? 26.028 78.769 13.061 1.00 17.54 111 THR A O 1
ATOM 571 N N . THR A 1 73 ? 27.124 79.176 11.141 1.00 20.26 112 THR A N 1
ATOM 572 C CA . THR A 1 73 ? 27.148 80.616 11.352 1.00 23.55 112 THR A CA 1
ATOM 573 C C . THR A 1 73 ? 25.741 81.173 11.517 1.00 24.02 112 THR A C 1
ATOM 574 O O . THR A 1 73 ? 25.505 82.044 12.353 1.00 23.99 112 THR A O 1
ATOM 578 N N . ALA A 1 74 ? 24.805 80.639 10.746 1.00 24.39 113 ALA A N 1
ATOM 579 C CA . ALA A 1 74 ? 23.422 81.092 10.794 1.00 23.98 113 ALA A CA 1
ATOM 580 C C . ALA A 1 74 ? 22.768 80.794 12.140 1.00 19.26 113 ALA A C 1
ATOM 581 O O . ALA A 1 74 ? 22.081 81.639 12.717 1.00 20.34 113 ALA A O 1
ATOM 583 N N . ARG A 1 75 ? 22.979 79.585 12.646 1.00 15.41 114 ARG A N 1
ATOM 584 C CA . ARG A 1 75 ? 22.414 79.215 13.933 1.00 12.58 114 ARG A CA 1
ATOM 585 C C . ARG A 1 75 ? 23.038 80.000 15.070 1.00 10.35 114 ARG A C 1
ATOM 586 O O . ARG A 1 75 ? 22.373 80.300 16.060 1.00 11.79 114 ARG A O 1
ATOM 594 N N . GLN A 1 76 ? 24.304 80.361 14.913 1.00 12.07 115 GLN A N 1
ATOM 595 C CA . GLN A 1 76 ? 25.025 81.091 15.949 1.00 12.69 115 GLN A CA 1
ATOM 596 C C . GLN A 1 76 ? 24.469 82.493 16.116 1.00 13.50 115 GLN A C 1
ATOM 597 O O . GLN A 1 76 ? 24.757 83.163 17.115 1.00 14.97 115 GLN A O 1
ATOM 603 N N . LYS A 1 77 ? 23.669 82.937 15.147 1.00 14.40 116 LYS A N 1
ATOM 604 C CA . LYS A 1 77 ? 22.966 84.208 15.277 1.00 13.17 116 LYS A CA 1
ATOM 605 C C . LYS A 1 77 ? 21.718 84.125 16.168 1.00 14.14 116 LYS A C 1
ATOM 606 O O . LYS A 1 77 ? 21.249 85.156 16.661 1.00 17.49 116 LYS A O 1
ATOM 612 N N . GLU A 1 78 ? 21.198 82.912 16.380 1.00 10.98 117 GLU A N 1
ATOM 613 C CA . GLU A 1 78 ? 19.931 82.725 17.086 1.00 11.79 117 GLU A CA 1
ATOM 614 C C . GLU A 1 78 ? 20.152 82.215 18.506 1.00 10.07 117 GLU A C 1
ATOM 615 O O . GLU A 1 78 ? 19.349 82.484 19.403 1.00 11.90 117 GLU A O 1
ATOM 621 N N . VAL A 1 79 ? 21.215 81.438 18.673 1.00 8.44 118 VAL A N 1
ATOM 622 C CA . VAL A 1 79 ? 21.539 80.786 19.940 1.00 7.57 118 VAL A CA 1
ATOM 623 C C . VAL A 1 79 ? 23.047 80.776 20.157 1.00 8.18 118 VAL A C 1
ATOM 624 O O . VAL A 1 79 ? 23.815 81.033 19.230 1.00 11.30 118 VAL A O 1
ATOM 628 N N . ASP A 1 80 ? 23.483 80.426 21.371 1.00 11.18 119 ASP A N 1
ATOM 629 C CA . ASP A 1 80 ? 24.908 80.215 21.619 1.00 10.17 119 ASP A CA 1
ATOM 630 C C . ASP A 1 80 ? 25.185 78.725 21.736 1.00 9.71 119 ASP A C 1
ATOM 631 O O . ASP A 1 80 ? 24.416 77.986 22.350 1.00 13.49 119 ASP A O 1
ATOM 636 N N . PHE A 1 81 ? 26.281 78.294 21.134 1.00 6.37 120 PHE A N 1
ATOM 637 C CA . PHE A 1 81 ? 26.681 76.893 21.225 1.00 5.10 120 PHE A CA 1
ATOM 638 C C . PHE A 1 81 ? 27.879 76.671 22.138 1.00 6.20 120 PHE A C 1
ATOM 639 O O . PHE A 1 81 ? 28.779 77.520 22.241 1.00 8.16 120 PHE A O 1
ATOM 647 N N . THR A 1 82 ? 27.918 75.494 22.761 1.00 6.65 121 THR A N 1
ATOM 648 C CA . THR A 1 82 ? 29.109 75.072 23.471 1.00 6.99 121 THR A CA 1
ATOM 649 C C . THR A 1 82 ? 30.221 74.789 22.459 1.00 8.10 121 THR A C 1
ATOM 650 O O . THR A 1 82 ? 29.979 74.740 21.230 1.00 8.83 121 THR A O 1
ATOM 654 N N . ASP A 1 83 ? 31.432 74.609 22.969 1.00 7.95 122 ASP A N 1
ATOM 655 C CA . ASP A 1 83 ? 32.482 73.938 22.207 1.00 8.59 122 ASP A CA 1
ATOM 656 C C . ASP A 1 83 ? 31.859 72.671 21.626 1.00 10.52 122 ASP A C 1
ATOM 657 O O . ASP A 1 83 ? 31.008 72.055 22.263 1.00 11.51 122 ASP A O 1
ATOM 662 N N . PRO A 1 84 ? 32.267 72.289 20.407 1.00 9.76 123 PRO A N 1
ATOM 663 C CA . PRO A 1 84 ? 31.728 71.060 19.818 1.00 10.09 123 PRO A CA 1
ATOM 664 C C . PRO A 1 84 ? 32.170 69.837 20.598 1.00 8.02 123 PRO A C 1
ATOM 665 O O . PRO A 1 84 ? 33.275 69.818 21.139 1.00 13.68 123 PRO A O 1
ATOM 669 N N . TYR A 1 85 ? 31.312 68.822 20.654 1.00 10.03 124 TYR A N 1
ATOM 670 C CA . TYR A 1 85 ? 31.679 67.589 21.331 1.00 12.08 124 TYR A CA 1
ATOM 671 C C . TYR A 1 85 ? 31.746 66.396 20.387 1.00 11.03 124 TYR A C 1
ATOM 672 O O . TYR A 1 85 ? 31.986 65.274 20.817 1.00 14.78 124 TYR A O 1
ATOM 681 N N . TYR A 1 86 ? 31.543 66.649 19.100 1.00 9.22 125 TYR A N 1
ATOM 682 C CA . TYR A 1 86 ? 31.820 65.648 18.074 1.00 10.17 125 TYR A CA 1
ATOM 683 C C . TYR A 1 86 ? 31.838 66.349 16.735 1.00 8.69 125 TYR A C 1
ATOM 684 O O . TYR A 1 86 ? 31.508 67.522 16.639 1.00 10.95 125 TYR A O 1
ATOM 693 N N . THR A 1 87 ? 32.264 65.640 15.701 1.00 9.57 126 THR A N 1
ATOM 694 C CA . THR A 1 87 ? 32.341 66.258 14.387 1.00 9.57 126 THR A CA 1
ATOM 695 C C . THR A 1 87 ? 30.935 66.484 13.815 1.00 10.26 126 THR A C 1
ATOM 696 O O . THR A 1 87 ? 29.951 65.882 14.280 1.00 10.66 126 THR A O 1
ATOM 700 N N . ASN A 1 88 ? 30.837 67.376 12.834 1.00 9.80 127 ASN A N 1
ATOM 701 C CA . ASN A 1 88 ? 29.559 67.661 12.190 1.00 10.04 127 ASN A CA 1
ATOM 702 C C . ASN A 1 88 ? 29.013 66.449 11.454 1.00 10.11 127 ASN A C 1
ATOM 703 O O . ASN A 1 88 ? 29.761 65.531 11.100 1.00 9.08 127 ASN A O 1
ATOM 708 N N . SER A 1 89 ? 27.706 66.464 11.215 1.00 8.91 128 SER A N 1
ATOM 709 C CA . SER A 1 89 ? 27.013 65.348 10.580 1.00 9.89 128 SER A CA 1
ATOM 710 C C . SER A 1 89 ? 26.545 65.744 9.181 1.00 10.76 128 SER A C 1
ATOM 711 O O . SER A 1 89 ? 26.067 66.867 8.964 1.00 12.38 128 SER A O 1
ATOM 714 N N . VAL A 1 90 ? 26.702 64.832 8.230 1.00 10.20 129 VAL A N 1
ATOM 715 C CA . VAL A 1 90 ? 26.058 64.977 6.933 1.00 10.82 129 VAL A CA 1
ATOM 716 C C . VAL A 1 90 ? 24.793 64.142 6.997 1.00 12.40 129 VAL A C 1
ATOM 717 O O . VAL A 1 90 ? 24.860 62.950 7.298 1.00 14.85 129 VAL A O 1
ATOM 721 N N . SER A 1 91 ? 23.637 64.755 6.754 1.00 10.98 130 SER A N 1
ATOM 722 C CA . SER A 1 91 ? 22.376 64.039 6.920 1.00 9.57 130 SER A CA 1
ATOM 723 C C . SER A 1 91 ? 21.996 63.301 5.656 1.00 10.63 130 SER A C 1
ATOM 724 O O . SER A 1 91 ? 22.101 63.864 4.557 1.00 13.97 130 SER A O 1
ATOM 727 N N . PHE A 1 92 ? 21.553 62.051 5.810 1.00 9.07 131 PHE A N 1
ATOM 728 C CA . PHE A 1 92 ? 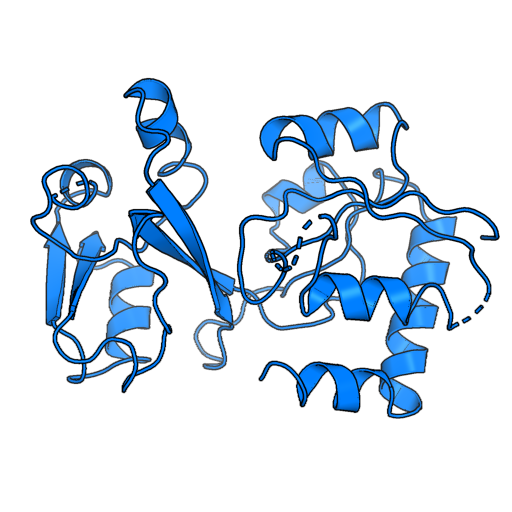20.955 61.300 4.703 1.00 6.37 131 PHE A CA 1
ATOM 729 C C . PHE A 1 92 ? 19.448 61.245 4.943 1.00 10.53 131 PHE A C 1
ATOM 730 O O . PHE A 1 92 ? 19.002 60.986 6.076 1.00 15.54 131 PHE A O 1
ATOM 738 N N . ILE A 1 93 ? 18.665 61.445 3.887 1.00 8.64 132 ILE A N 1
ATOM 739 C CA . ILE A 1 93 ? 17.208 61.409 3.997 1.00 9.23 132 ILE A CA 1
ATOM 740 C C . ILE A 1 93 ? 16.736 60.121 3.385 1.00 9.42 132 ILE A C 1
ATOM 741 O O . ILE A 1 93 ? 17.086 59.835 2.260 1.00 9.48 132 ILE A O 1
ATOM 746 N N . ALA A 1 94 ? 15.927 59.360 4.116 1.00 7.00 133 ALA A N 1
ATOM 747 C CA . ALA A 1 94 ? 15.484 58.034 3.655 1.00 6.08 133 ALA A CA 1
ATOM 748 C C . ALA A 1 94 ? 14.117 57.675 4.214 1.00 9.24 133 ALA A C 1
ATOM 749 O O . ALA A 1 94 ? 13.629 58.321 5.139 1.00 11.80 133 ALA A O 1
ATOM 751 N N . ASP A 1 95 ? 13.488 56.650 3.644 1.00 9.52 134 ASP A N 1
ATOM 752 C CA . ASP A 1 95 ? 12.208 56.177 4.159 1.00 11.15 134 ASP A CA 1
ATOM 753 C C . ASP A 1 95 ? 12.406 55.646 5.590 1.00 12.67 134 ASP A C 1
ATOM 754 O O . ASP A 1 95 ? 13.371 54.942 5.875 1.00 12.05 134 ASP A O 1
ATOM 759 N N . LYS A 1 96 ? 11.494 56.003 6.484 1.00 13.94 135 LYS A N 1
ATOM 760 C CA . LYS A 1 96 ? 11.624 55.636 7.885 1.00 15.50 135 LYS A CA 1
ATOM 761 C C . LYS A 1 96 ? 11.446 54.136 8.090 1.00 17.59 135 LYS A C 1
ATOM 762 O O . LYS A 1 96 ? 11.844 53.603 9.120 1.00 23.50 135 LYS A O 1
ATOM 768 N N . ASN A 1 97 ? 10.873 53.437 7.109 1.00 15.87 136 ASN A N 1
ATOM 769 C CA . ASN A 1 97 ? 10.583 52.020 7.314 1.00 17.57 136 ASN A CA 1
ATOM 770 C C . ASN A 1 97 ? 11.821 51.127 7.327 1.00 16.72 136 ASN A C 1
ATOM 771 O O . ASN A 1 97 ? 11.768 50.004 7.821 1.00 16.36 136 ASN A O 1
ATOM 776 N N . THR A 1 98 ? 12.942 51.641 6.827 1.00 17.41 137 THR A N 1
ATOM 777 C CA . THR A 1 98 ? 14.163 50.850 6.743 1.00 17.12 137 THR A CA 1
ATOM 778 C C . THR A 1 98 ? 15.374 51.609 7.280 1.00 16.69 137 THR A C 1
ATOM 779 O O . THR A 1 98 ? 15.884 52.532 6.638 1.00 18.21 137 THR A O 1
ATOM 783 N N . PRO A 1 99 ? 15.843 51.233 8.483 1.00 14.49 138 PRO A N 1
ATOM 784 C CA . PRO A 1 99 ? 17.065 51.901 8.935 1.00 13.71 138 PRO A CA 1
ATOM 785 C C . PRO A 1 99 ? 18.216 51.605 7.996 1.00 15.93 138 PRO A C 1
ATOM 786 O O . PRO A 1 99 ? 18.259 50.515 7.397 1.00 19.56 138 PRO A O 1
ATOM 790 N N . LEU A 1 100 ? 19.128 52.561 7.862 1.00 14.35 139 LEU A N 1
ATOM 791 C CA . LEU A 1 100 ? 20.335 52.352 7.074 1.00 13.98 139 LEU A CA 1
ATOM 792 C C . LEU A 1 100 ? 21.585 52.562 7.912 1.00 15.03 139 LEU A C 1
ATOM 793 O O . LEU A 1 100 ? 21.646 53.481 8.731 1.00 17.45 139 LEU A O 1
ATOM 798 N N . THR A 1 101 ? 22.587 51.730 7.675 1.00 14.74 140 THR A N 1
ATOM 799 C CA . THR A 1 101 ? 23.907 51.959 8.235 1.00 15.40 140 THR A CA 1
ATOM 800 C C . THR A 1 101 ? 24.705 52.740 7.209 1.00 13.45 140 THR A C 1
ATOM 801 O O . THR A 1 101 ? 24.944 52.245 6.106 1.00 13.99 140 THR A O 1
ATOM 805 N N . LEU A 1 102 ? 25.106 53.961 7.567 1.00 11.65 141 LEU A N 1
ATOM 806 C CA . LEU A 1 102 ? 25.769 54.844 6.622 1.00 8.86 141 LEU A CA 1
ATOM 807 C C . LEU A 1 102 ? 27.283 54.612 6.516 1.00 12.79 141 LEU A C 1
ATOM 808 O O . LEU A 1 102 ? 28.100 55.480 6.850 1.00 18.20 141 LEU A O 1
ATOM 813 N N . SER A 1 103 ? 27.658 53.451 6.016 1.00 14.54 142 SER A N 1
ATOM 814 C CA . SER A 1 103 ? 29.056 53.103 5.835 1.00 13.26 142 SER A CA 1
ATOM 815 C C . SER A 1 103 ? 29.190 52.452 4.459 1.00 13.14 142 SER A C 1
ATOM 816 O O . SER A 1 103 ? 28.178 52.146 3.814 1.00 13.74 142 SER A O 1
ATOM 819 N N . LYS A 1 104 ? 30.425 52.232 4.013 1.00 13.55 143 LYS A N 1
ATOM 820 C CA . LYS A 1 104 ? 30.652 51.579 2.717 1.00 12.04 143 LYS A CA 1
ATOM 821 C C . LYS A 1 104 ? 29.982 50.207 2.653 1.00 16.76 143 LYS A C 1
ATOM 822 O O . LYS A 1 104 ? 29.404 49.826 1.619 1.00 19.64 143 LYS A O 1
ATOM 828 N N . GLN A 1 105 ? 30.043 49.463 3.756 1.00 15.55 144 GLN A N 1
ATOM 829 C CA . GLN A 1 105 ? 29.376 48.160 3.791 1.00 16.22 144 GLN A CA 1
ATOM 830 C C . GLN A 1 105 ? 27.863 48.280 3.947 1.00 15.47 144 GLN A C 1
ATOM 831 O O . GLN A 1 105 ? 27.107 47.562 3.295 1.00 17.50 144 GLN A O 1
ATOM 837 N N . GLY A 1 106 ? 27.425 49.200 4.806 1.00 16.22 145 GLY A N 1
ATOM 838 C CA . GLY A 1 106 ? 26.006 49.370 5.064 1.00 14.22 145 GLY A CA 1
ATOM 839 C C . GLY A 1 106 ? 25.232 49.865 3.853 1.00 13.41 145 GLY A C 1
ATOM 840 O O . GLY A 1 106 ? 24.043 49.601 3.734 1.00 15.99 145 GLY A O 1
ATOM 841 N N . LEU A 1 107 ? 25.894 50.595 2.960 1.00 12.37 146 LEU A N 1
ATOM 842 C CA . LEU A 1 107 ? 25.194 51.159 1.796 1.00 12.40 146 LEU A CA 1
ATOM 843 C C . LEU A 1 107 ? 25.500 50.363 0.529 1.00 15.18 146 LEU A C 1
ATOM 844 O O . LEU A 1 107 ? 25.186 50.787 -0.581 1.00 15.39 146 LEU A O 1
ATOM 849 N N . LYS A 1 108 ? 26.111 49.201 0.703 1.00 18.51 147 LYS A N 1
ATOM 850 C CA . LYS A 1 108 ? 26.387 48.315 -0.418 1.00 24.22 147 LYS A CA 1
ATOM 851 C C . LYS A 1 108 ? 25.106 48.013 -1.182 1.00 25.78 147 LYS A C 1
ATOM 852 O O . LYS A 1 108 ? 24.102 47.591 -0.600 1.00 25.25 147 LYS A O 1
ATOM 858 N N . GLY A 1 109 ? 25.137 48.264 -2.485 1.00 26.40 148 GLY A N 1
ATOM 859 C CA . GLY A 1 109 ? 23.990 48.016 -3.339 1.00 24.65 148 GLY A CA 1
ATOM 860 C C . GLY A 1 109 ? 22.918 49.088 -3.248 1.00 23.38 148 GLY A C 1
ATOM 861 O O . GLY A 1 109 ? 21.836 48.939 -3.811 1.00 28.14 148 GLY A O 1
ATOM 862 N N . LYS A 1 110 ? 23.200 50.179 -2.548 1.00 19.35 149 LYS A N 1
ATOM 863 C CA . LYS A 1 110 ? 22.207 51.248 -2.472 1.00 16.91 149 LYS A CA 1
ATOM 864 C C . LYS A 1 110 ? 22.477 52.334 -3.500 1.00 16.47 149 LYS A C 1
ATOM 865 O O . LYS A 1 110 ? 23.616 52.531 -3.943 1.00 18.68 149 LYS A O 1
ATOM 871 N N . ILE A 1 111 ? 21.417 53.049 -3.860 1.00 14.13 150 ILE A N 1
ATOM 872 C CA . ILE A 1 111 ? 21.538 54.216 -4.713 1.00 11.69 150 ILE A CA 1
ATOM 873 C C . ILE A 1 111 ? 21.295 55.474 -3.890 1.00 11.64 150 ILE A C 1
ATOM 874 O O . ILE A 1 111 ? 20.253 55.612 -3.245 1.00 9.66 150 ILE A O 1
ATOM 879 N N . ILE A 1 112 ? 22.254 56.392 -3.938 1.00 8.81 151 ILE A N 1
ATOM 880 C CA . ILE A 1 112 ? 22.169 57.646 -3.207 1.00 8.44 151 ILE A CA 1
ATOM 881 C C . ILE A 1 112 ? 22.039 58.775 -4.208 1.00 8.48 151 ILE A C 1
ATOM 882 O O . ILE A 1 112 ? 22.848 58.889 -5.137 1.00 11.39 151 ILE A O 1
ATOM 887 N N . GLY A 1 113 ? 21.007 59.594 -4.041 1.00 7.40 152 GLY A N 1
ATOM 888 C CA . GLY A 1 113 ? 20.808 60.722 -4.929 1.00 8.78 152 GLY A CA 1
ATOM 889 C C . GLY A 1 113 ? 21.396 61.982 -4.332 1.00 9.07 152 GLY A C 1
ATOM 890 O O . GLY A 1 113 ? 21.414 62.180 -3.099 1.00 10.43 152 GLY A O 1
ATOM 891 N N . VAL A 1 114 ? 21.868 62.857 -5.211 1.00 6.96 153 VAL A N 1
ATOM 892 C CA . VAL A 1 114 ? 22.550 64.068 -4.780 1.00 7.36 153 VAL A CA 1
ATOM 893 C C . VAL A 1 114 ? 22.455 65.098 -5.897 1.00 9.79 153 VAL A C 1
ATOM 894 O O . VAL A 1 114 ? 22.280 64.728 -7.048 1.00 12.85 153 VAL A O 1
ATOM 898 N N . GLN A 1 115 ? 22.523 66.377 -5.565 1.00 10.97 154 GLN A N 1
ATOM 899 C CA . GLN A 1 115 ? 22.600 67.391 -6.611 1.00 12.72 154 GLN A CA 1
ATOM 900 C C . GLN A 1 115 ? 23.995 67.324 -7.217 1.00 11.96 154 GLN A C 1
ATOM 901 O O . GLN A 1 115 ? 25.003 67.443 -6.509 1.00 10.90 154 GLN A O 1
ATOM 907 N N . GLY A 1 116 ? 24.057 67.102 -8.525 1.00 9.57 155 GLY A N 1
ATOM 908 C CA . GLY A 1 116 ? 25.338 66.924 -9.182 1.00 12.25 155 GLY A CA 1
ATOM 909 C C . GLY A 1 116 ? 26.235 68.150 -9.069 1.00 10.75 155 GLY A C 1
ATOM 910 O O . GLY A 1 116 ? 25.776 69.305 -9.189 1.00 13.18 155 GLY A O 1
ATOM 911 N N . GLY A 1 117 ? 27.524 67.896 -8.844 1.00 9.07 156 GLY A N 1
ATOM 912 C CA . GLY A 1 117 ? 28.545 68.928 -8.909 1.00 11.11 156 GLY A CA 1
ATOM 913 C C . GLY A 1 117 ? 28.644 69.771 -7.661 1.00 11.66 156 GLY A C 1
ATOM 914 O O . GLY A 1 117 ? 29.373 70.749 -7.635 1.00 18.23 156 GLY A O 1
ATOM 915 N N . THR A 1 118 ? 27.924 69.378 -6.614 1.00 9.10 157 THR A N 1
ATOM 916 C CA . THR A 1 118 ? 27.952 70.103 -5.358 1.00 11.37 157 THR A CA 1
ATOM 917 C C . THR A 1 118 ? 29.015 69.561 -4.422 1.00 10.99 157 THR A C 1
ATOM 918 O O . THR A 1 118 ? 29.621 68.523 -4.687 1.00 10.96 157 THR A O 1
ATOM 922 N N . THR A 1 119 ? 29.218 70.253 -3.306 1.00 13.54 158 THR A N 1
ATOM 923 C CA . THR A 1 119 ? 30.099 69.726 -2.263 1.00 12.33 158 THR A CA 1
ATOM 924 C C . THR A 1 119 ? 29.568 68.399 -1.682 1.00 10.07 158 THR A C 1
ATOM 925 O O . THR A 1 119 ? 30.351 67.532 -1.315 1.00 13.16 158 THR A O 1
ATOM 929 N N . PHE A 1 120 ? 28.250 68.240 -1.616 1.00 9.35 159 PHE A N 1
ATOM 930 C CA . PHE A 1 120 ? 27.687 66.963 -1.173 1.00 9.27 159 PHE A CA 1
ATOM 931 C C . PHE A 1 120 ? 28.091 65.818 -2.096 1.00 9.62 159 PHE A C 1
ATOM 932 O O . PHE A 1 120 ? 28.397 64.724 -1.637 1.00 11.30 159 PHE A O 1
ATOM 940 N N . ASP A 1 121 ? 28.071 66.078 -3.401 1.00 9.16 160 ASP A N 1
ATOM 941 C CA . ASP A 1 121 ? 28.484 65.102 -4.413 1.00 10.73 160 ASP A CA 1
ATOM 942 C C . ASP A 1 121 ? 29.953 64.710 -4.207 1.00 12.24 160 ASP A C 1
ATOM 943 O O . ASP A 1 121 ? 30.295 63.519 -4.154 1.00 11.42 160 ASP A O 1
ATOM 948 N N . SER A 1 122 ? 30.822 65.712 -4.078 1.00 11.04 161 SER A N 1
ATOM 949 C CA . SER A 1 122 ? 32.242 65.452 -3.827 1.00 13.18 161 SER A CA 1
ATOM 950 C C . SER A 1 122 ? 32.442 64.645 -2.541 1.00 13.71 161 SER A C 1
ATOM 951 O O . SER A 1 122 ? 33.236 63.702 -2.502 1.00 14.73 161 SER A O 1
ATOM 954 N N . TYR A 1 123 ? 31.708 65.003 -1.491 1.00 11.49 162 TYR A N 1
ATOM 955 C CA . TYR A 1 123 ? 31.808 64.298 -0.223 1.00 12.08 162 TYR A CA 1
ATOM 956 C C . TYR A 1 123 ? 31.449 62.823 -0.381 1.00 12.60 162 TYR A C 1
ATOM 957 O O . TYR A 1 123 ? 32.153 61.943 0.129 1.00 13.65 162 TYR A O 1
ATOM 966 N N . LEU A 1 124 ? 30.368 62.545 -1.105 1.00 11.06 163 LEU A N 1
ATOM 967 C CA . LEU A 1 124 ? 29.967 61.154 -1.318 1.00 9.53 163 LEU A CA 1
ATOM 968 C C . LEU A 1 124 ? 31.053 60.389 -2.059 1.00 12.07 163 LEU A C 1
ATOM 969 O O . LEU A 1 124 ? 31.354 59.232 -1.729 1.00 12.60 163 LEU A O 1
ATOM 974 N N . GLN A 1 125 ? 31.624 61.006 -3.089 1.00 10.52 164 GLN A N 1
ATOM 975 C CA . GLN A 1 125 ? 32.654 60.319 -3.864 1.00 14.86 164 GLN A CA 1
ATOM 976 C C . GLN A 1 125 ? 33.870 59.998 -3.004 1.00 15.93 164 GLN A C 1
ATOM 977 O O . GLN A 1 125 ? 34.438 58.911 -3.107 1.00 17.37 164 GLN A O 1
ATOM 983 N N . ASP A 1 126 ? 34.265 60.948 -2.155 1.00 13.99 165 ASP A N 1
ATOM 984 C CA . ASP A 1 126 ? 35.451 60.782 -1.327 1.00 15.78 165 ASP A CA 1
ATOM 985 C C . ASP A 1 126 ? 35.249 59.795 -0.183 1.00 16.71 165 ASP A C 1
ATOM 986 O O . ASP A 1 126 ? 36.136 58.979 0.102 1.00 22.64 165 ASP A O 1
ATOM 991 N N A SER A 1 127 ? 34.089 59.857 0.462 0.47 14.13 166 SER A N 1
ATOM 992 N N B SER A 1 127 ? 34.081 59.842 0.453 0.53 13.83 166 SER A N 1
ATOM 993 C CA A SER A 1 127 ? 33.837 59.015 1.627 0.47 16.25 166 SER A CA 1
ATOM 994 C CA B SER A 1 127 ? 33.834 59.022 1.639 0.53 16.02 166 SER A CA 1
ATOM 995 C C A SER A 1 127 ? 33.447 57.591 1.263 0.47 17.25 166 SER A C 1
ATOM 996 C C B SER A 1 127 ? 33.340 57.611 1.327 0.53 17.17 166 SER A C 1
ATOM 997 O O A SER A 1 127 ? 33.847 56.650 1.945 0.47 20.69 166 SER A O 1
ATOM 998 O O B SER A 1 127 ? 33.552 56.692 2.113 0.53 21.94 166 SER A O 1
ATOM 1003 N N . PHE A 1 128 ? 32.683 57.429 0.185 1.00 15.62 167 PHE A N 1
ATOM 1004 C CA . PHE A 1 128 ? 32.141 56.111 -0.159 1.00 16.79 167 PHE A CA 1
ATOM 1005 C C . PHE A 1 128 ? 32.781 55.469 -1.390 1.00 22.83 167 PHE A C 1
ATOM 1006 O O . PHE A 1 128 ? 32.723 54.256 -1.563 1.00 22.07 167 PHE A O 1
ATOM 1014 N N . GLY A 1 129 ? 33.395 56.290 -2.238 1.00 25.82 168 GLY A N 1
ATOM 1015 C CA . GLY A 1 129 ? 34.028 55.785 -3.440 1.00 28.26 168 GLY A CA 1
ATOM 1016 C C . GLY A 1 129 ? 33.070 54.953 -4.269 1.00 27.26 168 GLY A C 1
ATOM 1017 O O . GLY A 1 129 ? 31.916 55.345 -4.505 1.00 30.96 168 GLY A O 1
ATOM 1018 N N . ASN A 1 130 ? 33.551 53.795 -4.700 1.00 24.91 169 ASN A N 1
ATOM 1019 C CA . ASN A 1 130 ? 32.805 52.919 -5.586 1.00 21.69 169 ASN A CA 1
ATOM 1020 C C . ASN A 1 130 ? 31.861 51.954 -4.864 1.00 20.03 169 ASN A C 1
ATOM 1021 O O . ASN A 1 130 ? 31.246 51.095 -5.500 1.00 20.45 169 ASN A O 1
ATOM 1026 N N . SER A 1 131 ? 31.745 52.091 -3.544 1.00 18.45 170 SER A N 1
ATOM 1027 C CA . SER A 1 131 ? 30.880 51.218 -2.755 1.00 20.93 170 SER A CA 1
ATOM 1028 C C . SER A 1 131 ? 29.404 51.466 -3.026 1.00 22.34 170 SER A C 1
ATOM 1029 O O . SER A 1 131 ? 28.569 50.588 -2.830 1.00 22.96 170 SER A O 1
ATOM 1032 N N . ILE A 1 132 ? 29.074 52.677 -3.447 1.00 17.79 171 ILE A N 1
ATOM 1033 C CA . ILE A 1 132 ? 27.679 53.017 -3.681 1.00 16.43 171 ILE A CA 1
ATOM 1034 C C . ILE A 1 132 ? 27.484 53.437 -5.115 1.00 18.61 171 ILE A C 1
ATOM 1035 O O . ILE A 1 132 ? 28.453 53.694 -5.838 1.00 19.12 171 ILE A O 1
ATOM 1040 N N . THR A 1 133 ? 26.220 53.494 -5.521 1.00 17.74 172 THR A N 1
ATOM 1041 C CA . THR A 1 133 ? 25.850 54.100 -6.782 1.00 17.89 172 THR A CA 1
ATOM 1042 C C . THR A 1 133 ? 25.331 55.491 -6.503 1.00 15.98 172 THR A C 1
ATOM 1043 O O . THR A 1 133 ? 24.379 55.654 -5.744 1.00 15.47 172 THR A O 1
ATOM 1047 N N . ILE A 1 134 ? 25.960 56.491 -7.111 1.00 14.98 173 ILE A N 1
ATOM 1048 C CA . ILE A 1 134 ? 25.502 57.870 -6.988 1.00 15.70 173 ILE A CA 1
ATOM 1049 C C . ILE A 1 134 ? 24.682 58.275 -8.199 1.00 13.98 173 ILE A C 1
ATOM 1050 O O . ILE A 1 134 ? 25.154 58.158 -9.334 1.00 19.74 173 ILE A O 1
ATOM 1055 N N . GLN A 1 135 ? 23.454 58.755 -7.971 1.00 10.15 174 GLN A N 1
ATOM 1056 C CA . GLN A 1 135 ? 22.675 59.331 -9.065 1.00 11.11 174 GLN A CA 1
ATOM 1057 C C . GLN A 1 135 ? 22.610 60.830 -8.853 1.00 10.52 174 GLN A C 1
ATOM 1058 O O . GLN A 1 135 ? 22.346 61.302 -7.736 1.00 10.21 174 GLN A O 1
ATOM 1064 N N . ARG A 1 136 ? 22.887 61.581 -9.921 1.00 10.73 175 ARG A N 1
ATOM 1065 C CA . ARG A 1 136 ? 22.997 63.033 -9.830 1.00 9.25 175 ARG A CA 1
ATOM 1066 C C . ARG A 1 136 ? 21.817 63.709 -10.481 1.00 13.19 175 ARG A C 1
ATOM 1067 O O . ARG A 1 136 ? 21.361 63.278 -11.547 1.00 16.85 175 ARG A O 1
ATOM 1075 N N . TYR A 1 137 ? 21.375 64.804 -9.859 1.00 13.03 176 TYR A N 1
ATOM 1076 C CA . TYR A 1 137 ? 20.181 65.541 -10.265 1.00 13.11 176 TYR A CA 1
ATOM 1077 C C . TYR A 1 137 ? 20.495 67.016 -10.410 1.00 16.83 176 TYR A C 1
ATOM 1078 O O . TYR A 1 137 ? 21.408 67.524 -9.767 1.00 14.43 176 TYR A O 1
ATOM 1087 N N . PRO A 1 138 ? 19.717 67.716 -11.243 1.00 20.41 177 PRO A N 1
ATOM 1088 C CA . PRO A 1 138 ? 19.899 69.153 -11.453 1.00 21.20 177 PRO A CA 1
ATOM 1089 C C . PRO A 1 138 ? 19.622 69.948 -10.179 1.00 20.75 177 PRO A C 1
ATOM 1090 O O . PRO A 1 138 ? 20.172 71.042 -10.000 1.00 23.27 177 PRO A O 1
ATOM 1094 N N . SER A 1 139 ? 18.765 69.404 -9.317 1.00 21.18 178 SER A N 1
ATOM 1095 C CA . SER A 1 139 ? 18.316 70.099 -8.122 1.00 19.30 178 SER A CA 1
ATOM 1096 C C . SER A 1 139 ? 17.998 69.108 -7.016 1.00 18.20 178 SER A C 1
ATOM 1097 O O . SER A 1 139 ? 17.857 67.895 -7.256 1.00 14.60 178 SER A O 1
ATOM 1100 N N . GLU A 1 140 ? 17.881 69.615 -5.795 1.00 14.69 179 GLU A N 1
ATOM 1101 C CA . GLU A 1 140 ? 17.507 68.730 -4.698 1.00 16.32 179 GLU A CA 1
ATOM 1102 C C . GLU A 1 140 ? 16.074 68.220 -4.882 1.00 14.85 179 GLU A C 1
ATOM 1103 O O . GLU A 1 140 ? 15.775 67.049 -4.559 1.00 13.42 179 GLU A O 1
ATOM 1109 N N . GLU A 1 141 ? 15.194 69.067 -5.425 1.00 14.70 180 GLU A N 1
ATOM 1110 C CA . GLU A 1 141 ? 13.815 68.650 -5.680 1.00 14.70 180 GLU A CA 1
ATOM 1111 C C . GLU A 1 141 ? 13.767 67.423 -6.580 1.00 13.53 180 GLU A C 1
ATOM 1112 O O . GLU A 1 141 ? 13.006 66.505 -6.320 1.00 12.48 180 GLU A O 1
ATOM 1118 N N . ASP A 1 142 ? 14.565 67.410 -7.644 1.00 13.61 181 ASP A N 1
ATOM 1119 C CA . ASP A 1 142 ? 14.557 66.264 -8.548 1.00 14.02 181 ASP A CA 1
ATOM 1120 C C . ASP A 1 142 ? 15.053 65.012 -7.835 1.00 12.38 181 ASP A C 1
ATOM 1121 O O . ASP A 1 142 ? 14.525 63.935 -8.064 1.00 11.48 181 ASP A O 1
ATOM 1126 N N . ALA A 1 143 ? 16.068 65.148 -6.979 1.00 9.46 182 ALA A N 1
ATOM 1127 C CA . ALA A 1 143 ? 16.551 64.004 -6.199 1.00 8.27 182 ALA A CA 1
ATOM 1128 C C . ALA A 1 143 ? 15.435 63.496 -5.308 1.00 7.83 182 ALA A C 1
ATOM 1129 O O . ALA A 1 143 ? 15.233 62.285 -5.184 1.00 9.08 182 ALA A O 1
ATOM 1131 N N . LEU A 1 144 ? 14.702 64.415 -4.680 1.00 7.69 183 LEU A N 1
ATOM 1132 C CA . LEU A 1 144 ? 13.631 64.018 -3.765 1.00 8.41 183 LEU A CA 1
ATOM 1133 C C . LEU A 1 144 ? 12.460 63.384 -4.499 1.00 8.90 183 LEU A C 1
ATOM 1134 O O . LEU A 1 144 ? 11.752 62.562 -3.927 1.00 8.87 183 LEU A O 1
ATOM 1147 N N . ASP A 1 146 ? 12.778 61.383 -6.911 1.00 7.36 185 ASP A N 1
ATOM 1148 C CA . ASP A 1 146 ? 13.169 59.982 -7.038 1.00 9.14 185 ASP A CA 1
ATOM 1149 C C . ASP A 1 146 ? 13.113 59.277 -5.681 1.00 9.85 185 ASP A C 1
ATOM 1150 O O . ASP A 1 146 ? 12.648 58.150 -5.595 1.00 10.47 185 ASP A O 1
ATOM 1155 N N . LEU A 1 147 ? 13.551 59.942 -4.611 1.00 7.27 186 LEU A N 1
ATOM 1156 C CA . LEU A 1 147 ? 13.512 59.285 -3.298 1.00 9.00 186 LEU A CA 1
ATOM 1157 C C . LEU A 1 147 ? 12.080 58.904 -2.947 1.00 7.13 186 LEU A C 1
ATOM 1158 O O . LEU A 1 147 ? 11.786 57.759 -2.534 1.00 8.12 186 LEU A O 1
ATOM 1163 N N . THR A 1 148 ? 11.170 59.857 -3.116 1.00 8.09 187 THR A N 1
ATOM 1164 C CA . THR A 1 148 ? 9.799 59.650 -2.638 1.00 9.26 187 THR A CA 1
ATOM 1165 C C . THR A 1 148 ? 8.923 58.882 -3.625 1.00 11.22 187 THR A C 1
ATOM 1166 O O . THR A 1 148 ? 7.754 58.611 -3.340 1.00 11.06 187 THR A O 1
ATOM 1170 N N . SER A 1 149 ? 9.489 58.518 -4.774 1.00 9.96 188 SER A N 1
ATOM 1171 C CA . SER A 1 149 ? 8.819 57.552 -5.648 1.00 10.81 188 SER A CA 1
ATOM 1172 C C . SER A 1 149 ? 9.561 56.207 -5.638 1.00 10.46 188 SER A C 1
ATOM 1173 O O . SER A 1 149 ? 9.289 55.328 -6.453 1.00 13.88 188 SER A O 1
ATOM 1176 N N . GLY A 1 150 ? 10.505 56.047 -4.712 1.00 10.75 189 GLY A N 1
ATOM 1177 C CA . GLY A 1 150 ? 11.195 54.770 -4.553 1.00 13.15 189 GLY A CA 1
ATOM 1178 C C . GLY A 1 150 ? 12.241 54.473 -5.622 1.00 11.31 189 GLY A C 1
ATOM 1179 O O . GLY A 1 150 ? 12.593 53.309 -5.854 1.00 15.11 189 GLY A O 1
ATOM 1180 N N . ARG A 1 151 ? 12.771 55.516 -6.254 1.00 9.80 190 ARG A N 1
ATOM 1181 C CA . ARG A 1 151 ? 13.774 55.334 -7.309 1.00 7.93 190 ARG A CA 1
ATOM 1182 C C . ARG A 1 151 ? 15.226 55.427 -6.820 1.00 12.52 190 ARG A C 1
ATOM 1183 O O . ARG A 1 151 ? 16.137 55.010 -7.516 1.00 17.05 190 ARG A O 1
ATOM 1191 N N . VAL A 1 152 ? 15.427 55.983 -5.625 1.00 11.75 191 VAL A N 1
ATOM 1192 C CA . VAL A 1 152 ? 16.702 55.899 -4.944 1.00 10.05 191 VAL A CA 1
ATOM 1193 C C . VAL A 1 152 ? 16.443 55.536 -3.493 1.00 10.51 191 VAL A C 1
ATOM 1194 O O . VAL A 1 152 ? 15.299 55.600 -3.029 1.00 10.64 191 VAL A O 1
ATOM 1198 N N . ASP A 1 153 ? 17.504 55.144 -2.788 1.00 8.40 192 ASP A N 1
ATOM 1199 C CA . ASP A 1 153 ? 17.384 54.739 -1.383 1.00 8.62 192 ASP A CA 1
ATOM 1200 C C . ASP A 1 153 ? 17.513 55.887 -0.377 1.00 9.51 192 ASP A C 1
ATOM 1201 O O . ASP A 1 153 ? 16.885 55.873 0.689 1.00 9.59 192 ASP A O 1
ATOM 1206 N N . ALA A 1 154 ? 18.330 56.875 -0.708 1.00 8.63 193 ALA A N 1
ATOM 1207 C CA . ALA A 1 154 ? 18.524 58.003 0.186 1.00 9.59 193 ALA A CA 1
ATOM 1208 C C . ALA A 1 154 ? 18.974 59.194 -0.617 1.00 7.97 193 ALA A C 1
ATOM 1209 O O . ALA A 1 154 ? 19.443 59.048 -1.747 1.00 9.22 193 ALA A O 1
ATOM 1211 N N A VAL A 1 155 ? 18.804 60.379 -0.044 0.74 7.60 194 VAL A N 1
ATOM 1212 N N B VAL A 1 155 ? 18.878 60.376 -0.027 0.26 8.18 194 VAL A N 1
ATOM 1213 C CA A VAL A 1 155 ? 19.267 61.611 -0.686 0.74 8.83 194 VAL A CA 1
ATOM 1214 C CA B VAL A 1 155 ? 19.390 61.572 -0.679 0.26 8.51 194 VAL A CA 1
ATOM 1215 C C A VAL A 1 155 ? 20.131 62.361 0.309 0.74 8.68 194 VAL A C 1
ATOM 1216 C C B VAL A 1 155 ? 20.147 62.437 0.313 0.26 8.76 194 VAL A C 1
ATOM 1217 O O A VAL A 1 155 ? 19.909 62.280 1.520 0.74 8.51 194 VAL A O 1
ATOM 1218 O O B VAL A 1 155 ? 19.723 62.603 1.460 0.26 9.28 194 VAL A O 1
ATOM 1225 N N A VAL A 1 156 ? 21.131 63.072 -0.199 0.74 8.03 195 VAL A N 1
ATOM 1226 N N B VAL A 1 156 ? 21.272 62.985 -0.131 0.26 8.69 195 VAL A N 1
ATOM 1227 C CA A VAL A 1 156 ? 21.996 63.896 0.632 0.74 7.82 195 VAL A CA 1
ATOM 1228 C CA B VAL A 1 156 ? 22.031 63.915 0.689 0.26 8.78 195 VAL A CA 1
ATOM 1229 C C A VAL A 1 156 ? 21.960 65.305 0.067 0.74 11.33 195 VAL A C 1
ATOM 1230 C C B VAL A 1 156 ? 21.990 65.309 0.082 0.26 10.48 195 VAL A C 1
ATOM 1231 O O A VAL A 1 156 ? 22.142 65.485 -1.138 0.74 15.70 195 VAL A O 1
ATOM 1232 O O B VAL A 1 156 ? 22.190 65.485 -1.120 0.26 11.76 195 VAL A O 1
ATOM 1239 N N . GLY A 1 157 ? 21.727 66.295 0.928 1.00 10.61 196 GLY A N 1
ATOM 1240 C CA . GLY A 1 157 ? 21.625 67.675 0.487 1.00 9.87 196 GLY A CA 1
ATOM 1241 C C . GLY A 1 157 ? 21.382 68.630 1.635 1.00 12.83 196 GLY A C 1
ATOM 1242 O O . GLY A 1 157 ? 21.524 68.250 2.790 1.00 15.20 196 GLY A O 1
ATOM 1243 N N . ASP A 1 158 ? 20.991 69.863 1.310 1.00 14.78 197 ASP A N 1
ATOM 1244 C CA . ASP A 1 158 ? 20.747 70.886 2.320 1.00 16.85 197 ASP A CA 1
ATOM 1245 C C . ASP A 1 158 ? 19.528 70.518 3.132 1.00 20.43 197 ASP A C 1
ATOM 1246 O O . ASP A 1 158 ? 18.418 70.432 2.596 1.00 19.50 197 ASP A O 1
ATOM 1251 N N . THR A 1 159 ? 19.723 70.286 4.428 1.00 21.10 198 THR A N 1
ATOM 1252 C CA . THR A 1 159 ? 18.633 69.754 5.233 1.00 23.02 198 THR A CA 1
ATOM 1253 C C . THR A 1 159 ? 17.448 70.723 5.426 1.00 20.30 198 THR A C 1
ATOM 1254 O O . THR A 1 159 ? 16.292 70.306 5.360 1.00 21.19 198 THR A O 1
ATOM 1258 N N . PRO A 1 160 ? 17.720 72.014 5.663 1.00 22.93 199 PRO A N 1
ATOM 1259 C CA . PRO A 1 160 ? 16.543 72.870 5.825 1.00 22.50 199 PRO A CA 1
ATOM 1260 C C . PRO A 1 160 ? 15.692 72.930 4.546 1.00 23.92 199 PRO A C 1
ATOM 1261 O O . PRO A 1 160 ? 14.458 72.960 4.651 1.00 23.42 199 PRO A O 1
ATOM 1265 N N . LEU A 1 161 ? 16.323 72.938 3.370 1.00 22.96 200 LEU A N 1
ATOM 1266 C CA . LEU A 1 161 ? 15.576 72.943 2.105 1.00 23.58 200 LEU A CA 1
ATOM 1267 C C . LEU A 1 161 ? 14.832 71.629 1.877 1.00 18.55 200 LEU A C 1
ATOM 1268 O O . LEU A 1 161 ? 13.685 71.619 1.436 1.00 19.57 200 LEU A O 1
ATOM 1273 N N A ILE A 1 162 ? 15.500 70.521 2.182 0.09 18.36 201 ILE A N 1
ATOM 1274 N N B ILE A 1 162 ? 15.486 70.518 2.180 0.91 16.32 201 ILE A N 1
ATOM 1275 C CA A ILE A 1 162 ? 14.885 69.204 2.084 0.09 18.12 201 ILE A CA 1
ATOM 1276 C CA B ILE A 1 162 ? 14.857 69.211 2.050 0.91 14.32 201 ILE A CA 1
ATOM 1277 C C A ILE A 1 162 ? 13.653 69.123 2.977 0.09 16.72 201 ILE A C 1
ATOM 1278 C C B ILE A 1 162 ? 13.654 69.071 2.993 0.91 15.40 201 ILE A C 1
ATOM 1279 O O A ILE A 1 162 ? 12.570 68.754 2.523 0.09 16.05 201 ILE A O 1
ATOM 1280 O O B ILE A 1 162 ? 12.585 68.622 2.587 0.91 16.78 201 ILE A O 1
ATOM 1289 N N . LYS A 1 163 ? 13.825 69.475 4.247 1.00 15.84 202 LYS A N 1
ATOM 1290 C CA . LYS A 1 163 ? 12.736 69.400 5.214 1.00 16.53 202 LYS A CA 1
ATOM 1291 C C . LYS A 1 163 ? 11.566 70.264 4.770 1.00 18.02 202 LYS A C 1
ATOM 1292 O O . LYS A 1 163 ? 10.396 69.900 4.940 1.00 18.36 202 LYS A O 1
ATOM 1298 N N . GLN A 1 164 ? 11.885 71.413 4.193 1.00 17.18 203 GLN A N 1
ATOM 1299 C CA . GLN A 1 164 ? 10.856 72.329 3.735 1.00 19.33 203 GLN A CA 1
ATOM 1300 C C . GLN A 1 164 ? 10.078 71.674 2.602 1.00 17.94 203 GLN A C 1
ATOM 1301 O O . GLN A 1 164 ? 8.851 71.715 2.580 1.00 19.72 203 GLN A O 1
ATOM 1307 N N . TRP A 1 165 ? 10.801 71.052 1.668 1.00 16.53 204 TRP A N 1
ATOM 1308 C CA . TRP A 1 165 ? 10.154 70.380 0.543 1.00 14.66 204 TRP A CA 1
ATOM 1309 C C . TRP A 1 165 ? 9.249 69.265 1.056 1.00 15.47 204 TRP A C 1
ATOM 1310 O O . TRP A 1 165 ? 8.111 69.122 0.617 1.00 19.08 204 TRP A O 1
ATOM 1321 N N . LEU A 1 166 ? 9.762 68.452 1.975 1.00 15.39 205 LEU A N 1
ATOM 1322 C CA . LEU A 1 166 ? 8.974 67.321 2.476 1.00 17.19 205 LEU A CA 1
ATOM 1323 C C . LEU A 1 166 ? 7.713 67.791 3.197 1.00 18.11 205 LEU A C 1
ATOM 1324 O O . LEU A 1 166 ? 6.650 67.172 3.088 1.00 21.93 205 LEU A O 1
ATOM 1329 N N . LYS A 1 167 ? 7.829 68.893 3.929 1.00 17.11 206 LYS A N 1
ATOM 1330 C CA . LYS A 1 167 ? 6.673 69.434 4.629 1.00 21.24 206 LYS A CA 1
ATOM 1331 C C . LYS A 1 167 ? 5.643 70.015 3.662 1.00 26.89 206 LYS A C 1
ATOM 1332 O O . LYS A 1 167 ? 4.460 69.693 3.757 1.00 29.15 206 LYS A O 1
ATOM 1338 N N . GLN A 1 168 ? 6.092 70.866 2.738 1.00 28.65 207 GLN A N 1
ATOM 1339 C CA . GLN A 1 168 ? 5.208 71.452 1.724 1.00 29.60 207 GLN A CA 1
ATOM 1340 C C . GLN A 1 168 ? 4.442 70.376 0.970 1.00 29.69 207 GLN A C 1
ATOM 1341 O O . GLN A 1 168 ? 3.291 70.572 0.574 1.00 30.88 207 GLN A O 1
ATOM 1347 N N . ASN A 1 169 ? 5.093 69.244 0.755 1.00 29.76 208 ASN A N 1
ATOM 1348 C CA . ASN A 1 169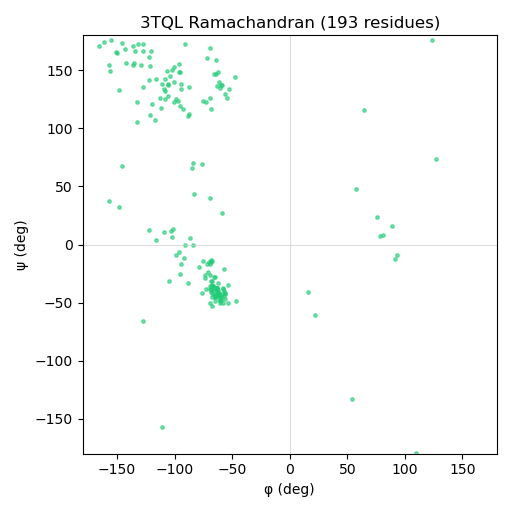 ? 4.505 68.199 -0.068 1.00 30.76 208 ASN A CA 1
ATOM 1349 C C . ASN A 1 169 ? 3.895 67.057 0.736 1.00 33.61 208 ASN A C 1
ATOM 1350 O O . ASN A 1 169 ? 3.563 66.009 0.192 1.00 32.38 208 ASN A O 1
ATOM 1355 N N . GLY A 1 170 ? 3.727 67.293 2.033 1.00 34.69 209 GLY A N 1
ATOM 1356 C CA . GLY A 1 170 ? 3.017 66.370 2.897 1.00 39.33 209 GLY A CA 1
ATOM 1357 C C . GLY A 1 170 ? 3.587 64.966 2.917 1.00 41.79 209 GLY A C 1
ATOM 1358 O O . GLY A 1 170 ? 2.854 63.986 2.794 1.00 42.77 209 GLY A O 1
ATOM 1359 N N . ARG A 1 171 ? 4.899 64.862 3.073 1.00 40.22 210 ARG A N 1
ATOM 1360 C CA . ARG A 1 171 ? 5.523 63.561 3.231 1.00 42.56 210 ARG A CA 1
ATOM 1361 C C . ARG A 1 171 ? 6.178 63.504 4.600 1.00 41.63 210 ARG A C 1
ATOM 1362 O O . ARG A 1 171 ? 7.189 64.173 4.835 1.00 41.82 210 ARG A O 1
ATOM 1370 N N . ARG A 1 172 ? 5.573 62.747 5.514 1.00 38.67 211 ARG A N 1
ATOM 1371 C CA . ARG A 1 172 ? 6.143 62.547 6.844 1.00 42.51 211 ARG A CA 1
ATOM 1372 C C . ARG A 1 172 ? 6.929 61.244 6.892 1.00 40.44 211 ARG A C 1
ATOM 1373 O O . ARG A 1 172 ? 7.587 60.934 7.886 1.00 46.00 211 ARG A O 1
ATOM 1381 N N . GLU A 1 173 ? 6.856 60.481 5.810 1.00 30.37 212 GLU A N 1
ATOM 1382 C CA . GLU A 1 173 ? 7.442 59.147 5.777 1.00 27.84 212 GLU A CA 1
ATOM 1383 C C . GLU A 1 173 ? 8.967 59.157 5.769 1.00 20.96 212 GLU A C 1
ATOM 1384 O O . GLU A 1 173 ? 9.592 58.133 6.024 1.00 26.19 212 GLU A O 1
ATOM 1390 N N . TYR A 1 174 ? 9.576 60.307 5.489 1.00 14.71 213 TYR A N 1
ATOM 1391 C CA . TYR A 1 174 ? 11.013 60.355 5.249 1.00 13.38 213 TYR A CA 1
ATOM 1392 C C . TYR A 1 174 ? 11.705 61.043 6.401 1.00 16.79 213 TYR A C 1
ATOM 1393 O O . TYR A 1 174 ? 11.245 62.083 6.880 1.00 25.64 213 TYR A O 1
ATOM 1402 N N . VAL A 1 175 ? 12.797 60.439 6.861 1.00 13.13 214 VAL A N 1
ATOM 1403 C CA . VAL A 1 175 ? 13.484 60.913 8.055 1.00 11.69 214 VAL A CA 1
ATOM 1404 C C . VAL A 1 175 ? 14.980 61.025 7.812 1.00 10.79 214 VAL A C 1
ATOM 1405 O O . VAL A 1 175 ? 15.485 60.595 6.777 1.00 10.54 214 VAL A O 1
ATOM 1409 N N . LEU A 1 176 ? 15.686 61.592 8.777 1.00 15.36 215 LEU A N 1
ATOM 1410 C CA . LEU A 1 176 ? 17.124 61.840 8.653 1.00 14.11 215 LEU A CA 1
ATOM 1411 C C . LEU A 1 176 ? 17.949 60.843 9.451 1.00 15.53 215 LEU A C 1
ATOM 1412 O O . LEU A 1 176 ? 17.559 60.411 10.547 1.00 16.18 215 LEU A O 1
ATOM 1417 N N . ILE A 1 177 ? 19.100 60.499 8.900 1.00 13.03 216 ILE A N 1
ATOM 1418 C CA . ILE A 1 177 ? 20.077 59.671 9.572 1.00 14.26 216 ILE A CA 1
ATOM 1419 C C . ILE A 1 177 ? 21.380 60.456 9.488 1.00 12.37 216 ILE A C 1
ATOM 1420 O O . ILE A 1 177 ? 21.715 61.009 8.437 1.00 11.60 216 ILE A O 1
ATOM 1425 N N . GLY A 1 178 ? 22.108 60.528 10.591 1.00 11.19 217 GLY A N 1
ATOM 1426 C CA . GLY A 1 178 ? 23.325 61.306 10.639 1.00 8.17 217 GLY A CA 1
ATOM 1427 C C . GLY A 1 178 ? 24.548 60.477 10.351 1.00 9.46 217 GLY A C 1
ATOM 1428 O O . GLY A 1 178 ? 24.667 59.344 10.834 1.00 16.74 217 GLY A O 1
ATOM 1429 N N . LYS A 1 179 ? 25.455 61.045 9.569 1.00 9.73 218 LYS A N 1
ATOM 1430 C CA . LYS A 1 179 ? 26.771 60.460 9.314 1.00 12.49 218 LYS A CA 1
ATOM 1431 C C . LYS A 1 179 ? 27.850 61.448 9.762 1.00 13.03 218 LYS A C 1
ATOM 1432 O O . LYS A 1 179 ? 28.026 62.512 9.164 1.00 12.79 218 LYS A O 1
ATOM 1438 N N . PRO A 1 180 ? 28.578 61.106 10.826 1.00 10.97 219 PRO A N 1
ATOM 1439 C CA . PRO A 1 180 ? 29.697 61.958 11.242 1.00 11.17 219 PRO A CA 1
ATOM 1440 C C . PRO A 1 180 ? 30.724 62.090 10.119 1.00 12.12 219 PRO A C 1
ATOM 1441 O O . PRO A 1 180 ? 31.060 61.116 9.447 1.00 13.41 219 PRO A O 1
ATOM 1445 N N . VAL A 1 181 ? 31.212 63.302 9.921 1.00 9.08 220 VAL A N 1
ATOM 1446 C CA . VAL A 1 181 ? 32.230 63.583 8.921 1.00 11.57 220 VAL A CA 1
ATOM 1447 C C . VAL A 1 181 ? 33.616 63.399 9.531 1.00 17.55 220 VAL A C 1
ATOM 1448 O O . VAL A 1 181 ? 34.051 64.193 10.389 1.00 22.19 220 VAL A O 1
ATOM 1452 N N . ASN A 1 182 ? 34.310 62.352 9.091 1.00 17.88 221 ASN A N 1
ATOM 1453 C CA . ASN A 1 182 ? 35.649 62.038 9.593 1.00 22.57 221 ASN A CA 1
ATOM 1454 C C . ASN A 1 182 ? 36.773 62.522 8.663 1.00 24.40 221 ASN A C 1
ATOM 1455 O O . ASN A 1 182 ? 37.953 62.489 9.018 1.00 27.44 221 ASN A O 1
ATOM 1460 N N . ASP A 1 183 ? 36.396 62.975 7.471 1.00 23.39 222 ASP A N 1
ATOM 1461 C CA . ASP A 1 183 ? 37.352 63.472 6.482 1.00 24.27 222 ASP A CA 1
ATOM 1462 C C . ASP A 1 183 ? 37.601 64.957 6.737 1.00 24.41 222 ASP A C 1
ATOM 1463 O O . ASP A 1 183 ? 36.698 65.769 6.557 1.00 24.06 222 ASP A O 1
ATOM 1468 N N . PRO A 1 184 ? 38.826 65.321 7.162 1.00 26.36 223 PRO A N 1
ATOM 1469 C CA . PRO A 1 184 ? 39.129 66.713 7.524 1.00 25.18 223 PRO A CA 1
ATOM 1470 C C . PRO A 1 184 ? 38.854 67.716 6.406 1.00 27.34 223 P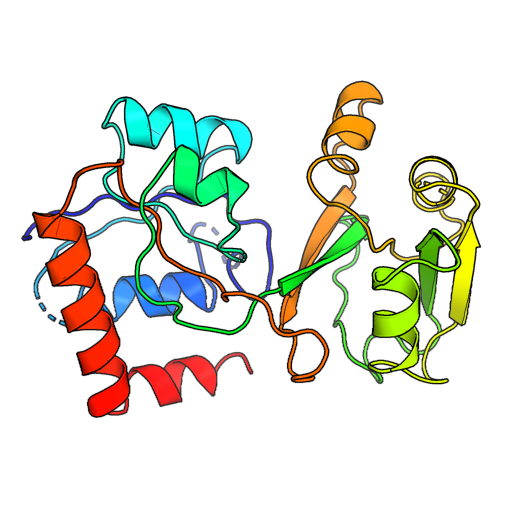RO A C 1
ATOM 1471 O O . PRO A 1 184 ? 38.682 68.903 6.692 1.00 28.23 223 PRO A O 1
ATOM 1475 N N . ASN A 1 185 ? 38.799 67.255 5.160 1.00 26.44 224 ASN A N 1
ATOM 1476 C CA . ASN A 1 185 ? 38.509 68.147 4.049 1.00 26.37 224 ASN A CA 1
ATOM 1477 C C . ASN A 1 185 ? 37.078 68.665 4.069 1.00 25.23 224 ASN A C 1
ATOM 1478 O O . ASN A 1 185 ? 36.747 69.631 3.377 1.00 31.91 224 ASN A O 1
ATOM 1483 N N . TYR A 1 186 ? 36.235 68.016 4.864 1.00 20.59 225 TYR A N 1
ATOM 1484 C CA . TYR A 1 186 ? 34.825 68.363 4.947 1.00 19.69 225 TYR A CA 1
ATOM 1485 C C . TYR A 1 186 ? 34.380 68.722 6.374 1.00 19.73 225 TYR A C 1
ATOM 1486 O O . TYR A 1 186 ? 33.178 68.831 6.648 1.00 18.96 225 TYR A O 1
ATOM 1495 N N . PHE A 1 187 ? 35.346 68.928 7.269 1.00 22.51 226 PHE A N 1
ATOM 1496 C CA . PHE A 1 187 ? 35.058 69.351 8.643 1.00 23.55 226 PHE A CA 1
ATOM 1497 C C . PHE A 1 187 ? 34.348 70.694 8.685 1.00 21.77 226 PHE A C 1
ATOM 1498 O O . PHE A 1 187 ? 34.758 71.657 8.026 1.00 25.02 226 PHE A O 1
ATOM 1506 N N . GLY A 1 188 ? 33.306 70.767 9.500 1.00 17.97 227 GLY A N 1
ATOM 1507 C CA . GLY A 1 188 ? 32.708 72.039 9.844 1.00 21.18 227 GLY A CA 1
ATOM 1508 C C . GLY A 1 188 ? 33.001 72.311 11.303 1.00 18.49 227 GLY A C 1
ATOM 1509 O O . GLY A 1 188 ? 33.952 71.765 11.875 1.00 22.21 227 GLY A O 1
ATOM 1510 N N . LYS A 1 189 ? 32.175 73.138 11.921 1.00 14.09 228 LYS A N 1
ATOM 1511 C CA . LYS A 1 189 ? 32.418 73.524 13.310 1.00 13.67 228 LYS A CA 1
ATOM 1512 C C . LYS A 1 189 ? 32.166 72.381 14.297 1.00 13.83 228 LYS A C 1
ATOM 1513 O O . LYS A 1 189 ? 32.725 72.381 15.392 1.00 18.43 228 LYS A O 1
ATOM 1519 N N . GLY A 1 190 ? 31.342 71.411 13.908 1.00 10.27 229 GLY A N 1
ATOM 1520 C CA . GLY A 1 190 ? 31.036 70.269 14.753 1.00 8.51 229 GLY A CA 1
ATOM 1521 C C . GLY A 1 190 ? 29.615 70.320 15.258 1.00 9.64 229 GLY A C 1
ATOM 1522 O O . GLY A 1 190 ? 28.873 71.263 14.955 1.00 11.36 229 GLY A O 1
ATOM 1523 N N . VAL A 1 191 ? 29.225 69.328 16.059 1.00 7.39 230 VAL A N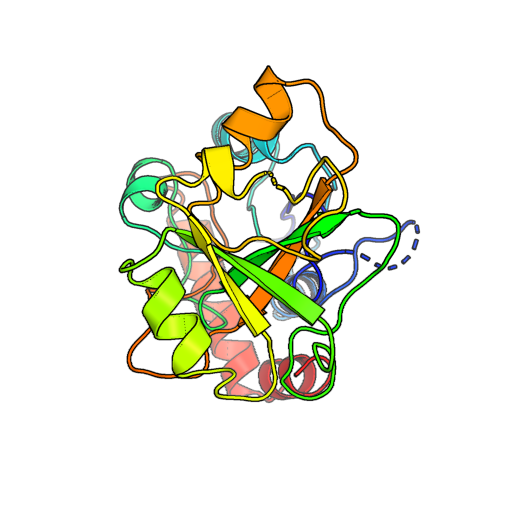 1
ATOM 1524 C CA . VAL A 1 191 ? 27.947 69.421 16.761 1.00 8.29 230 VAL A CA 1
ATOM 1525 C C . VAL A 1 191 ? 28.137 69.970 18.172 1.00 7.35 230 VAL A C 1
ATOM 1526 O O . VAL A 1 191 ? 29.166 69.751 18.804 1.00 7.98 230 VAL A O 1
ATOM 1530 N N . GLY A 1 192 ? 27.135 70.690 18.648 1.00 6.73 231 GLY A N 1
ATOM 1531 C CA . GLY A 1 192 ? 27.207 71.290 19.965 1.00 9.50 231 GLY A CA 1
ATOM 1532 C C . GLY A 1 192 ? 25.876 71.339 20.683 1.00 10.08 231 GLY A C 1
ATOM 1533 O O . GLY A 1 192 ? 24.830 70.989 20.136 1.00 9.62 231 GLY A O 1
ATOM 1534 N N . ILE A 1 193 ? 25.933 71.755 21.944 1.00 8.56 232 ILE A N 1
ATOM 1535 C CA . ILE A 1 193 ? 24.733 71.990 22.737 1.00 9.07 232 ILE A CA 1
ATOM 1536 C C . ILE A 1 193 ? 24.407 73.467 22.613 1.00 7.36 232 ILE A C 1
ATOM 1537 O O . ILE A 1 193 ? 25.304 74.316 22.739 1.00 6.54 232 ILE A O 1
ATOM 1542 N N . ALA A 1 194 ? 23.142 73.774 22.358 1.00 7.14 233 ALA A N 1
ATOM 1543 C CA . ALA A 1 194 ? 22.705 75.169 22.216 1.00 6.60 233 ALA A CA 1
ATOM 1544 C C . ALA A 1 194 ? 22.036 75.656 23.497 1.00 7.18 233 ALA A C 1
ATOM 1545 O O . ALA A 1 194 ? 21.262 74.916 24.120 1.00 8.11 233 ALA A O 1
ATOM 1547 N N . VAL A 1 195 ? 22.328 76.899 23.870 1.00 7.23 234 VAL A N 1
ATOM 1548 C CA . VAL A 1 195 ? 21.640 77.565 24.976 1.00 7.13 234 VAL A CA 1
ATOM 1549 C C . VAL A 1 195 ? 21.128 78.907 24.481 1.00 8.40 234 VAL A C 1
ATOM 1550 O O . VAL A 1 195 ? 21.510 79.366 23.393 1.00 8.12 234 VAL A O 1
ATOM 1554 N N . LYS A 1 196 ? 20.251 79.527 25.256 1.00 8.69 235 LYS A N 1
ATOM 1555 C CA . LYS A 1 196 ? 19.694 80.822 24.874 1.00 8.77 235 LYS A CA 1
ATOM 1556 C C . LYS A 1 196 ? 20.814 81.842 24.718 1.00 8.83 235 LYS A C 1
ATOM 1557 O O . LYS A 1 196 ? 21.740 81.906 25.540 1.00 9.77 235 LYS A O 1
ATOM 1563 N N . LYS A 1 197 ? 20.733 82.644 23.660 1.00 10.78 236 LYS A N 1
ATOM 1564 C CA . LYS A 1 197 ? 21.765 83.618 23.376 1.00 12.75 236 LYS A CA 1
ATOM 1565 C C . LYS A 1 197 ? 21.943 84.540 24.573 1.00 13.26 236 LYS A C 1
ATOM 1566 O O . LYS A 1 197 ? 20.961 85.081 25.114 1.00 14.60 236 LYS A O 1
ATOM 1572 N N . GLY A 1 198 ? 23.193 84.696 25.000 1.00 13.44 237 GLY A N 1
ATOM 1573 C CA . GLY A 1 198 ? 23.512 85.504 26.170 1.00 15.42 237 GLY A CA 1
ATOM 1574 C C . GLY A 1 198 ? 23.593 84.746 27.481 1.00 16.42 237 GLY A C 1
ATOM 1575 O O . GLY A 1 198 ? 24.004 85.311 28.486 1.00 19.04 237 GLY A O 1
ATOM 1576 N N . ASN A 1 199 ? 23.190 83.479 27.485 1.00 15.57 238 ASN A N 1
ATOM 1577 C CA . ASN A 1 199 ? 23.250 82.669 28.708 1.00 11.33 238 ASN A CA 1
ATOM 1578 C C . ASN A 1 199 ? 24.687 82.234 29.000 1.00 13.54 238 ASN A C 1
ATOM 1579 O O . ASN A 1 199 ? 25.034 81.056 28.887 1.00 13.59 238 ASN A O 1
ATOM 1584 N N . GLN A 1 200 ? 25.530 83.193 29.369 1.00 12.50 239 GLN A N 1
ATOM 1585 C CA . GLN A 1 200 ? 26.960 82.914 29.507 1.00 11.53 239 GLN A CA 1
ATOM 1586 C C . GLN A 1 200 ? 27.278 81.988 30.683 1.00 8.72 239 GLN A C 1
ATOM 1587 O O . GLN A 1 200 ? 28.237 81.221 30.625 1.00 10.99 239 GLN A O 1
ATOM 1593 N N . ALA A 1 201 ? 26.479 82.063 31.745 1.00 9.44 240 ALA A N 1
ATOM 1594 C CA . ALA A 1 201 ? 26.745 81.270 32.937 1.00 10.42 240 ALA A CA 1
ATOM 1595 C C . ALA A 1 201 ? 26.602 79.772 32.635 1.00 10.84 240 ALA A C 1
ATOM 1596 O O . ALA A 1 201 ? 27.469 78.975 32.996 1.00 11.15 240 ALA A O 1
ATOM 1598 N N . LEU A 1 202 ? 25.506 79.391 31.985 1.00 11.25 241 LEU A N 1
ATOM 1599 C CA . LEU A 1 202 ? 25.280 77.983 31.678 1.00 7.97 241 LEU A CA 1
ATOM 1600 C C . LEU A 1 202 ? 26.290 77.516 30.620 1.00 8.52 241 LEU A C 1
ATOM 1601 O O . LEU A 1 202 ? 26.801 76.408 30.671 1.00 11.75 241 LEU A O 1
ATOM 1606 N N . LEU A 1 203 ? 26.579 78.384 29.663 1.00 9.11 242 LEU A N 1
ATOM 1607 C CA . LEU A 1 203 ? 27.505 78.037 28.605 1.00 9.98 242 LEU A CA 1
ATOM 1608 C C . LEU A 1 203 ? 28.869 77.683 29.202 1.00 11.56 242 LEU A C 1
ATOM 1609 O O . LEU A 1 203 ? 29.470 76.665 28.845 1.00 10.48 242 LEU A O 1
ATOM 1614 N N . LEU A 1 204 ? 29.354 78.499 30.133 1.00 9.33 243 LEU A N 1
ATOM 1615 C CA . LEU A 1 204 ? 30.668 78.239 30.735 1.00 11.38 243 LEU A CA 1
ATOM 1616 C C . LEU A 1 204 ? 30.642 76.928 31.511 1.00 10.45 243 LEU A C 1
ATOM 1617 O O . LEU A 1 204 ? 31.576 76.142 31.429 1.00 9.58 243 LEU A O 1
ATOM 1622 N N . LYS A 1 205 ? 29.562 76.683 32.249 1.00 10.11 244 LYS A N 1
ATOM 1623 C CA . LYS A 1 205 ? 29.454 75.447 33.023 1.00 9.18 244 LYS A CA 1
ATOM 1624 C C . LYS A 1 205 ? 29.452 74.230 32.109 1.00 9.82 244 LYS A C 1
ATOM 1625 O O . LYS A 1 205 ? 30.110 73.225 32.398 1.00 10.32 244 LYS A O 1
ATOM 1631 N N . LEU A 1 206 ? 28.713 74.318 31.005 1.00 7.63 245 LEU A N 1
ATOM 1632 C CA . LEU A 1 206 ? 28.665 73.197 30.060 1.00 6.72 245 LEU A CA 1
ATOM 1633 C C . LEU A 1 206 ? 30.028 72.954 29.426 1.00 6.87 245 LEU A C 1
ATOM 1634 O O . LEU A 1 206 ? 30.451 71.801 29.261 1.00 9.44 245 LEU A O 1
ATOM 1639 N N . ASN A 1 207 ? 30.697 74.029 29.018 1.00 8.56 246 ASN A N 1
ATOM 1640 C CA . ASN A 1 207 ? 32.009 73.877 28.389 1.00 7.37 246 ASN A CA 1
ATOM 1641 C C . ASN A 1 207 ? 33.012 73.248 29.339 1.00 8.42 246 ASN A C 1
ATOM 1642 O O . ASN A 1 207 ? 33.827 72.402 28.941 1.00 11.33 246 ASN A O 1
ATOM 1647 N N . LYS A 1 208 ? 33.010 73.703 30.589 1.00 8.86 247 LYS A N 1
ATOM 1648 C CA . LYS A 1 208 ? 33.925 73.122 31.566 1.00 10.81 247 LYS A CA 1
ATOM 1649 C C . LYS A 1 208 ? 33.609 71.642 31.773 1.00 10.36 247 LYS A C 1
ATOM 1650 O O . LYS A 1 208 ? 34.520 70.818 31.924 1.00 11.93 247 LYS A O 1
ATOM 1656 N N . ALA A 1 209 ? 32.320 71.307 31.785 1.00 9.74 248 ALA A N 1
ATOM 1657 C CA . ALA A 1 209 ? 31.899 69.912 32.010 1.00 8.00 248 ALA A CA 1
ATOM 1658 C C . ALA A 1 209 ? 32.291 69.012 30.841 1.00 6.73 248 ALA A C 1
ATOM 1659 O O . ALA A 1 209 ? 32.735 67.877 31.046 1.00 8.44 248 ALA A O 1
ATOM 1661 N N . LEU A 1 210 ? 32.137 69.524 29.617 1.00 8.45 249 LEU A N 1
ATOM 1662 C CA . LEU A 1 210 ? 32.548 68.774 28.423 1.00 7.38 249 LEU A CA 1
ATOM 1663 C C . LEU A 1 210 ? 34.040 68.524 28.443 1.00 8.26 249 LEU A C 1
ATOM 1664 O O . LEU A 1 210 ? 34.509 67.429 28.122 1.00 10.34 249 LEU A O 1
ATOM 1669 N N . ALA A 1 211 ? 34.801 69.544 28.814 1.00 7.10 250 ALA A N 1
ATOM 1670 C CA . ALA A 1 211 ? 36.238 69.402 28.874 1.00 9.07 250 ALA A CA 1
ATOM 1671 C C . ALA A 1 211 ? 36.614 68.358 29.917 1.00 8.51 250 ALA A C 1
ATOM 1672 O O . ALA A 1 211 ? 37.546 67.595 29.716 1.00 10.05 250 ALA A O 1
ATOM 1674 N N . ALA A 1 212 ? 35.893 68.339 31.036 1.00 7.89 251 ALA A N 1
ATOM 1675 C CA . ALA A 1 212 ? 36.204 67.420 32.118 1.00 6.66 251 ALA A CA 1
ATOM 1676 C C . ALA A 1 212 ? 35.935 65.959 31.760 1.00 7.71 251 ALA A C 1
ATOM 1677 O O . ALA A 1 212 ? 36.714 65.088 32.146 1.00 10.14 251 ALA A O 1
ATOM 1679 N N . ILE A 1 213 ? 34.858 65.688 31.017 1.00 8.65 252 ILE A N 1
ATOM 1680 C CA . ILE A 1 213 ? 34.589 64.299 30.638 1.00 8.92 252 ILE A CA 1
ATOM 1681 C C . ILE A 1 213 ? 35.570 63.841 29.552 1.00 9.55 252 ILE A C 1
ATOM 1682 O O . ILE A 1 213 ? 35.871 62.644 29.434 1.00 10.09 252 ILE A O 1
ATOM 1687 N N . LYS A 1 214 ? 36.086 64.784 28.772 1.00 8.53 253 LYS A N 1
ATOM 1688 C CA . LYS A 1 214 ? 37.164 64.451 27.839 1.00 9.67 253 LYS A CA 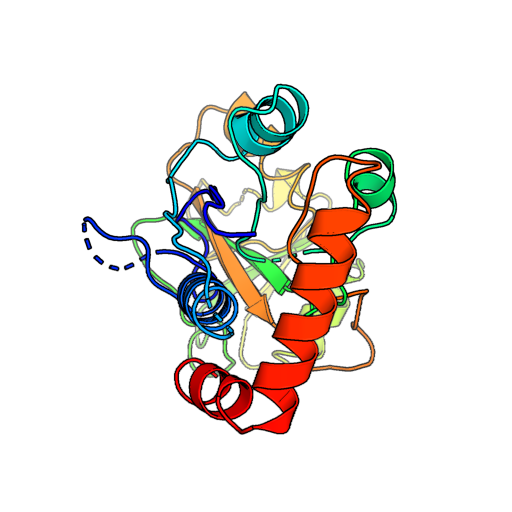1
ATOM 1689 C C . LYS A 1 214 ? 38.435 64.094 28.583 1.00 11.26 253 LYS A C 1
ATOM 1690 O O . LYS A 1 214 ? 39.155 63.156 28.208 1.00 14.57 253 LYS A O 1
ATOM 1696 N N . ALA A 1 215 ? 38.704 64.826 29.661 1.00 11.67 254 ALA A N 1
ATOM 1697 C CA . ALA A 1 215 ? 39.922 64.616 30.443 1.00 12.67 254 ALA A CA 1
ATOM 1698 C C . ALA A 1 215 ? 39.929 63.352 31.294 1.00 12.14 254 ALA A C 1
ATOM 1699 O O . ALA A 1 215 ? 40.997 62.820 31.577 1.00 12.81 254 ALA A O 1
ATOM 1701 N N . ASN A 1 216 ? 38.761 62.884 31.731 1.00 12.80 255 ASN A N 1
ATOM 1702 C CA . ASN A 1 216 ? 38.718 61.726 32.641 1.00 9.85 255 ASN A CA 1
ATOM 1703 C C . ASN A 1 216 ? 38.346 60.391 32.005 1.00 10.45 255 ASN A C 1
ATOM 1704 O O . ASN A 1 216 ? 38.190 59.400 32.704 1.00 14.13 255 ASN A O 1
ATOM 1709 N N . GLY A 1 217 ? 38.224 60.363 30.683 1.00 12.77 256 GLY A N 1
ATOM 1710 C CA . GLY A 1 217 ? 37.951 59.114 29.991 1.00 11.41 256 GLY A CA 1
ATOM 1711 C C . GLY A 1 217 ? 36.479 58.799 29.766 1.00 10.76 256 GLY A C 1
ATOM 1712 O O . GLY A 1 217 ? 36.155 57.892 29.002 1.00 11.91 256 GLY A O 1
ATOM 1713 N N . VAL A 1 218 ? 35.592 59.535 30.432 1.00 9.91 257 VAL A N 1
ATOM 1714 C CA . VAL A 1 218 ? 34.158 59.310 30.290 1.00 8.94 257 VAL A CA 1
ATOM 1715 C C . VAL A 1 218 ? 33.731 59.548 28.837 1.00 8.69 257 VAL A C 1
ATOM 1716 O O . VAL A 1 218 ? 32.967 58.779 28.264 1.00 11.09 257 VAL A O 1
ATOM 1720 N N . TYR A 1 219 ? 34.223 60.632 28.251 1.00 10.10 258 TYR A N 1
ATOM 1721 C CA . TYR A 1 219 ? 33.869 60.967 26.870 1.00 8.25 258 TYR A CA 1
ATOM 1722 C C . TYR A 1 219 ? 34.316 59.853 25.914 1.00 8.72 258 TYR A C 1
ATOM 1723 O O . TYR A 1 219 ? 33.545 59.397 25.058 1.00 9.44 258 TYR A O 1
ATOM 1732 N N . ALA A 1 220 ? 35.568 59.433 26.050 1.00 9.64 259 ALA A N 1
ATOM 1733 C CA . ALA A 1 220 ? 36.126 58.420 25.146 1.00 8.64 259 ALA A CA 1
ATOM 1734 C C . ALA A 1 220 ? 35.309 57.137 25.174 1.00 9.10 259 ALA A C 1
ATOM 1735 O O . ALA A 1 220 ? 35.133 56.484 24.140 1.00 11.03 259 ALA A O 1
ATOM 1737 N N . ALA A 1 221 ? 34.813 56.765 26.355 1.00 8.52 260 ALA A N 1
ATOM 1738 C CA . ALA A 1 221 ? 34.023 55.535 26.470 1.00 7.58 260 ALA A CA 1
ATOM 1739 C C . ALA A 1 221 ? 32.674 55.692 25.764 1.00 9.00 260 ALA A C 1
ATOM 1740 O O . ALA A 1 221 ? 32.152 54.745 25.183 1.00 10.28 260 ALA A O 1
ATOM 1742 N N . ILE A 1 222 ? 32.095 56.886 25.829 1.00 8.16 261 ILE A N 1
ATOM 1743 C CA . ILE A 1 222 ? 30.831 57.115 25.135 1.00 7.32 261 ILE A CA 1
ATOM 1744 C C . ILE A 1 222 ? 31.039 57.064 23.631 1.00 9.49 261 ILE A C 1
ATOM 1745 O O . ILE A 1 222 ? 30.249 56.445 22.917 1.00 10.33 261 ILE A O 1
ATOM 1750 N N . VAL A 1 223 ? 32.092 57.720 23.146 1.00 7.55 262 VAL A N 1
ATOM 1751 C CA . VAL A 1 223 ? 32.415 57.653 21.723 1.00 6.56 262 VAL A CA 1
ATOM 1752 C C . VAL A 1 223 ? 32.599 56.205 21.273 1.00 11.01 262 VAL A C 1
ATOM 1753 O O . VAL A 1 223 ? 32.121 55.818 20.208 1.00 12.02 262 VAL A O 1
ATOM 1757 N N . GLN A 1 224 ? 33.285 55.408 22.086 1.00 11.01 263 GLN A N 1
ATOM 1758 C CA . GLN A 1 224 ? 33.595 54.033 21.702 1.00 10.46 263 GLN A CA 1
ATOM 1759 C C . GLN A 1 224 ? 32.336 53.156 21.600 1.00 11.28 263 GLN A C 1
ATOM 1760 O O . GLN A 1 224 ? 32.281 52.186 20.832 1.00 10.71 263 GLN A O 1
ATOM 1766 N N A LYS A 1 225 ? 31.336 53.512 22.387 0.67 9.13 264 LYS A N 1
ATOM 1767 N N B LYS A 1 225 ? 31.313 53.493 22.378 0.33 10.58 264 LYS A N 1
ATOM 1768 C CA A LYS A 1 225 ? 30.073 52.806 22.390 0.67 10.65 264 LYS A CA 1
ATOM 1769 C CA B LYS A 1 225 ? 30.063 52.737 22.340 0.33 11.63 264 LYS A CA 1
ATOM 1770 C C A LYS A 1 225 ? 29.376 52.902 21.031 0.67 8.41 264 LYS A C 1
ATOM 1771 C C B LYS A 1 225 ? 29.357 52.889 20.996 0.33 10.08 264 LYS A C 1
ATOM 1772 O O A LYS A 1 225 ? 28.854 51.905 20.532 0.67 12.12 264 LYS A O 1
ATOM 1773 O O B LYS A 1 225 ? 28.789 51.930 20.477 0.33 12.09 264 LYS A O 1
ATOM 1784 N N . TYR A 1 226 ? 29.395 54.091 20.430 1.00 9.23 265 TYR A N 1
ATOM 1785 C CA . TYR A 1 226 ? 28.625 54.360 19.206 1.00 9.33 265 TYR A CA 1
ATOM 1786 C C . TYR A 1 226 ? 29.438 54.360 17.917 1.00 9.38 265 TYR A C 1
ATOM 1787 O O . TYR A 1 226 ? 28.892 54.110 16.836 1.00 13.26 265 TYR A O 1
ATOM 1796 N N . PHE A 1 227 ? 30.726 54.669 18.035 1.00 9.92 266 PHE A N 1
ATOM 1797 C CA . PHE A 1 227 ? 31.553 54.946 16.877 1.00 10.96 266 PHE A CA 1
ATOM 1798 C C . PHE A 1 227 ? 32.808 54.083 16.859 1.00 17.46 266 PHE A C 1
ATOM 1799 O O . PHE A 1 227 ? 33.789 54.417 16.183 1.00 24.05 266 PHE A O 1
#

Foldseek 3Di:
DAEFEEEEAQFAPQQWHPVAIDHLVVLLVVQLCVLPHDYDYYHDDHVCHLVCLQVPVGFKYFTADDDPVVCVSWPWAQALAWHWFKKKFFPVDDFDPALVRCAPFEEEEAPPDPVNVLCCVRRNPSYHYDHDPDVVVRVVRVVVNGGIYTDDVVVVVVVCVVVVHPRMGIYIDGDPDPVPTDSHTTMTGGPPPVVVSVSSNVSSVVCVVPVVSVVSVVVRD

Organism: Coxiella burnetii (strain RSA 493 / Nine Mile phase I) (NCBI:txid227377)

Nearest PDB structures (foldseek):
  3tql-assembly1_A  TM=1.003E+00  e=2.132E-47  Coxiella burnetii
  4zv2-assembly1_A  TM=5.981E-01  e=1.814E-21  synthetic construct
  3h7m-assembly1_A  TM=5.961E-01  e=3.222E-17  Geobacter sulfurreducens
  7ejg-assembly1_C  TM=5.590E-01  e=1.745E-14  Pseudomonas aeruginosa
  4q0c-assembly1_A  TM=5.232E-01  e=1.546E-13  Bordetella pertussis Tohama I

Sequence (221 aa):
TDTIKFATEATYPPYVVYGGQVEGFGADIVKAVVCCKQQAVCCTISSNQPWDSLIPSLKLGKFDALFGGNITTARQKEVDFTDPYYTNSVSFIADKNTPLTLSKQGLKGKIIGVQGGTTFDSYLQDSSFGNSITIQRYPSEEDALDLTSGRVDAVVVVGDTPLIIKQWLKQNGRREYVLIGKPVNDPNYFGKGVGIAVKKGNQALLLKLNKALAAIKANGVYAAIVQKKYF